Protein AF-A0A177AAZ5-F1 (afdb_monomer)

Sequence (224 aa):
MVATHTDPTILGRSLFELSMCYLHGFGVEADQEKMLESLREAASLKLPMAMGICHRIHQCYSRDLPQTLSHGHPMLEAEEQLISLPAEKYILARVRKHEASFQQSTLQMPFDLYLDDVLIAKDLSFVQIDELQTIIKRGDINISSWVGRVSSLDSTQFGSLLHLAARLGSLPIVELLVNAGADVNLHCEGCGTPVTAACRGANSDKVRFLLALTMRGGNYLHTH

Nearest PDB structures (foldseek):
  5kng-assembly4_D  TM=4.670E-01  e=5.210E-03  synthetic construct
  7zyu-assembly1_B  TM=4.614E-01  e=6.407E-03  synthetic construct
  6fp8-assembly1_B  TM=4.422E-01  e=1.021E-02  synthetic construct
  6fp9-assembly2_A  TM=4.335E-01  e=1.132E-02  synthetic construct
  5fin-assembly1_A  TM=4.830E-01  e=2.000E-02  synthetic construct

Mean predicted aligned error: 15.08 Å

Structure (mmCIF, N/CA/C/O backbone):
data_AF-A0A177AAZ5-F1
#
_entry.id   AF-A0A177AAZ5-F1
#
loop_
_atom_site.group_PDB
_atom_site.id
_atom_site.type_symbol
_atom_site.label_atom_id
_atom_site.label_alt_id
_atom_site.label_comp_id
_atom_site.label_asym_id
_atom_site.label_entity_id
_atom_site.label_seq_id
_atom_site.pdbx_PDB_ins_code
_atom_site.Cartn_x
_atom_site.Cartn_y
_atom_site.Cartn_z
_atom_site.occupancy
_atom_site.B_iso_or_equiv
_atom_site.auth_seq_id
_atom_site.auth_comp_id
_atom_site.auth_asym_id
_atom_site.auth_atom_id
_atom_site.pdbx_PDB_model_num
ATOM 1 N N . MET A 1 1 ? 13.637 16.675 36.118 1.00 33.78 1 MET A N 1
ATOM 2 C CA . MET A 1 1 ? 12.620 15.810 35.486 1.00 33.78 1 MET A CA 1
ATOM 3 C C . MET A 1 1 ? 12.909 15.801 33.997 1.00 33.78 1 MET A C 1
ATOM 5 O O . MET A 1 1 ? 12.758 16.834 33.362 1.00 33.78 1 MET A O 1
ATOM 9 N N . VAL A 1 2 ? 13.465 14.705 33.481 1.00 34.09 2 VAL A N 1
ATOM 10 C CA . VAL A 1 2 ? 13.792 14.569 32.055 1.00 34.09 2 VAL A CA 1
ATOM 11 C C . VAL A 1 2 ? 12.479 14.294 31.330 1.00 34.09 2 VAL A C 1
ATOM 13 O O . VAL A 1 2 ? 11.900 13.228 31.510 1.00 34.09 2 VAL A O 1
ATOM 16 N N . ALA A 1 3 ? 11.973 15.273 30.582 1.00 36.59 3 ALA A N 1
ATOM 17 C CA . ALA A 1 3 ? 10.852 15.059 29.679 1.00 36.59 3 ALA A CA 1
ATOM 18 C C . ALA A 1 3 ? 11.331 14.123 28.564 1.00 36.59 3 ALA A C 1
ATOM 20 O O . ALA A 1 3 ? 12.083 14.524 27.676 1.00 36.59 3 ALA A O 1
ATOM 21 N N . THR A 1 4 ? 10.962 12.849 28.649 1.00 44.91 4 THR A N 1
ATOM 22 C CA . THR A 1 4 ? 11.140 11.904 27.553 1.00 44.91 4 THR A CA 1
ATOM 23 C C . THR A 1 4 ? 10.189 12.331 26.441 1.00 44.91 4 THR A C 1
ATOM 25 O O . THR A 1 4 ? 8.992 12.062 26.505 1.00 44.91 4 THR A O 1
ATOM 28 N N . HIS A 1 5 ? 10.700 13.054 25.443 1.00 49.09 5 HIS A N 1
ATOM 29 C CA . HIS A 1 5 ? 9.995 13.269 24.182 1.00 49.09 5 HIS A CA 1
ATOM 30 C C . HIS A 1 5 ? 9.921 11.928 23.447 1.00 49.09 5 HIS A C 1
ATOM 32 O O . HIS A 1 5 ? 10.757 11.612 22.605 1.00 49.09 5 HIS A O 1
ATOM 38 N N . THR A 1 6 ? 8.962 11.095 23.834 1.00 59.75 6 THR A N 1
ATOM 39 C CA . THR A 1 6 ? 8.658 9.845 23.145 1.00 59.75 6 THR A CA 1
ATOM 40 C C . THR A 1 6 ? 8.118 10.194 21.762 1.00 59.75 6 THR A C 1
ATOM 42 O O . THR A 1 6 ? 7.173 10.976 21.655 1.00 59.75 6 THR A O 1
ATOM 45 N N . ASP A 1 7 ? 8.727 9.649 20.707 1.00 76.56 7 ASP A N 1
ATOM 46 C CA . ASP A 1 7 ? 8.257 9.823 19.329 1.00 76.56 7 ASP A CA 1
ATOM 47 C C . ASP A 1 7 ? 6.760 9.448 19.248 1.00 76.56 7 ASP A C 1
ATOM 49 O O . ASP A 1 7 ? 6.404 8.324 19.630 1.00 76.56 7 ASP A O 1
ATOM 53 N N . PRO A 1 8 ? 5.878 10.349 18.765 1.00 68.94 8 PRO A N 1
ATOM 54 C CA . PRO A 1 8 ? 4.441 10.098 18.633 1.00 68.94 8 PRO A CA 1
ATOM 55 C C . PRO A 1 8 ? 4.112 8.798 17.891 1.00 68.94 8 PRO A C 1
ATOM 57 O O . PRO A 1 8 ? 3.123 8.137 18.199 1.00 68.94 8 PRO A O 1
ATOM 60 N N . THR A 1 9 ? 4.968 8.394 16.952 1.00 67.19 9 THR A N 1
ATOM 61 C CA . THR A 1 9 ? 4.832 7.157 16.177 1.00 67.19 9 THR A CA 1
ATOM 62 C C . THR A 1 9 ? 5.069 5.922 17.043 1.00 67.19 9 THR A C 1
ATOM 64 O O . THR A 1 9 ? 4.324 4.943 16.962 1.00 67.19 9 THR A O 1
ATOM 67 N N . ILE A 1 10 ? 6.100 5.966 17.893 1.00 74.06 10 ILE A N 1
ATOM 68 C CA . ILE A 1 10 ? 6.453 4.881 18.818 1.00 74.06 10 ILE A CA 1
ATOM 69 C C . ILE A 1 10 ? 5.382 4.775 19.903 1.00 74.06 10 ILE A C 1
ATOM 71 O O . ILE A 1 10 ? 4.917 3.674 20.207 1.00 74.06 10 ILE A O 1
ATOM 75 N N . LEU A 1 11 ? 4.940 5.915 20.438 1.00 75.50 11 LEU A N 1
ATOM 76 C CA . LEU A 1 11 ? 3.872 5.974 21.431 1.00 75.50 11 LEU A CA 1
ATOM 77 C C . LEU A 1 11 ? 2.556 5.424 20.864 1.00 75.50 11 LEU A C 1
ATOM 79 O O . LEU A 1 11 ? 1.935 4.574 21.495 1.00 75.50 11 LEU A O 1
ATOM 83 N N . GLY A 1 12 ? 2.185 5.817 19.641 1.00 71.44 12 GLY A N 1
ATOM 84 C CA . GLY A 1 12 ? 0.995 5.307 18.960 1.00 71.44 12 GLY A CA 1
ATOM 85 C C . GLY A 1 12 ? 1.022 3.789 18.791 1.00 71.44 12 GLY A C 1
ATOM 86 O O . GLY A 1 12 ? 0.050 3.119 19.137 1.00 71.44 12 GLY A O 1
ATOM 87 N N . ARG A 1 13 ? 2.148 3.222 18.332 1.00 74.81 13 ARG A N 1
ATOM 88 C CA . ARG A 1 13 ? 2.326 1.760 18.239 1.00 74.81 13 ARG A CA 1
ATOM 89 C C . ARG A 1 13 ? 2.222 1.085 19.610 1.00 74.81 13 ARG A C 1
ATOM 91 O O . ARG A 1 13 ? 1.535 0.082 19.736 1.00 74.81 13 ARG A O 1
ATOM 98 N N . SER A 1 14 ? 2.838 1.661 20.640 1.00 77.25 14 SER A N 1
ATOM 99 C CA . SER A 1 14 ? 2.835 1.104 22.002 1.00 77.25 14 SER A CA 1
ATOM 100 C C . SER A 1 14 ? 1.428 1.064 22.604 1.00 77.25 14 SER A C 1
ATOM 102 O O . SER A 1 14 ? 1.030 0.062 23.190 1.00 77.25 14 SER A O 1
ATOM 104 N N . LEU A 1 15 ? 0.649 2.130 22.410 1.00 79.75 15 LEU A N 1
ATOM 105 C CA . LEU A 1 15 ? -0.748 2.213 22.843 1.00 79.75 15 LEU A CA 1
ATOM 106 C C . LEU A 1 15 ? -1.649 1.236 22.079 1.00 79.75 15 LEU A C 1
ATOM 108 O O . LEU A 1 15 ? -2.559 0.644 22.659 1.00 79.75 15 LEU A O 1
ATOM 112 N N . PHE A 1 16 ? -1.375 1.017 20.792 1.00 80.69 16 PHE A N 1
ATOM 113 C CA . PHE A 1 16 ? -2.065 -0.004 20.013 1.00 80.69 16 PHE A CA 1
ATOM 114 C C . PHE A 1 16 ? -1.787 -1.412 20.548 1.00 80.69 16 PHE A C 1
ATOM 116 O O . PHE A 1 16 ? -2.732 -2.162 20.787 1.00 80.69 16 PHE A O 1
ATOM 123 N N . GLU A 1 17 ? -0.528 -1.762 20.805 1.00 76.50 17 GLU A N 1
ATOM 124 C CA . GLU A 1 17 ? -0.181 -3.064 21.390 1.00 76.50 17 GLU A CA 1
ATOM 125 C C . GLU A 1 17 ? -0.800 -3.236 22.784 1.00 76.50 17 GLU A C 1
ATOM 127 O O . GLU A 1 17 ? -1.390 -4.273 23.083 1.00 76.50 17 GLU A O 1
ATOM 132 N N . LEU A 1 18 ? -0.782 -2.184 23.611 1.00 79.12 18 LEU A N 1
ATOM 133 C CA . LEU A 1 18 ? -1.452 -2.183 24.913 1.00 79.12 18 LEU A CA 1
ATOM 134 C C . LEU A 1 18 ? -2.962 -2.435 24.782 1.00 79.12 18 LEU A C 1
ATOM 136 O O . LEU A 1 18 ? -3.535 -3.184 25.575 1.00 79.12 18 LEU A O 1
ATOM 140 N N . SER A 1 19 ? -3.606 -1.872 23.755 1.00 83.81 19 SER A N 1
ATOM 141 C CA . SER A 1 19 ? -5.017 -2.152 23.475 1.00 83.81 19 SER A CA 1
ATOM 142 C C . SER A 1 19 ? -5.257 -3.634 23.155 1.00 83.81 19 SER A C 1
ATOM 144 O O . SER A 1 19 ? -6.236 -4.209 23.627 1.00 83.81 19 SER A O 1
ATOM 146 N N . MET A 1 20 ? -4.342 -4.294 22.435 1.00 77.94 20 MET A N 1
ATOM 147 C CA . MET A 1 20 ? -4.435 -5.732 22.153 1.00 77.94 20 MET A CA 1
ATOM 148 C C . MET A 1 20 ? -4.202 -6.575 23.415 1.00 77.94 20 MET A C 1
ATOM 150 O O . MET A 1 20 ? -4.878 -7.587 23.608 1.00 77.94 20 MET A O 1
ATOM 154 N N . CYS A 1 21 ? -3.321 -6.134 24.320 1.00 69.38 21 CYS A N 1
ATOM 155 C CA . CYS A 1 21 ? -3.135 -6.775 25.623 1.00 69.38 21 CYS A CA 1
ATOM 156 C C . CYS A 1 21 ? -4.413 -6.733 26.466 1.00 69.38 21 CYS A C 1
ATOM 158 O O . CYS A 1 21 ? -4.813 -7.767 26.996 1.00 69.38 21 CYS A O 1
ATOM 160 N N . TYR A 1 22 ? -5.096 -5.586 26.537 1.00 79.94 22 TYR A N 1
ATOM 161 C CA . TYR A 1 22 ? -6.387 -5.477 27.226 1.00 79.94 22 TYR A CA 1
ATOM 162 C C . TYR A 1 22 ? -7.515 -6.239 26.520 1.00 79.94 22 TYR A C 1
ATOM 164 O O . TYR A 1 22 ? -8.428 -6.721 27.187 1.00 79.94 22 TYR A O 1
ATOM 172 N N . LEU A 1 23 ? -7.460 -6.390 25.193 1.00 75.50 23 LEU A N 1
ATOM 173 C CA . LEU A 1 23 ? -8.428 -7.195 24.443 1.00 75.50 23 LEU A CA 1
ATOM 174 C C . LEU A 1 23 ? -8.327 -8.688 24.792 1.00 75.50 23 LEU A C 1
ATOM 176 O O . LEU A 1 23 ? -9.349 -9.358 24.932 1.00 75.50 23 LEU A O 1
ATOM 180 N N . HIS A 1 24 ? -7.103 -9.209 24.902 1.00 67.88 24 HIS A N 1
ATOM 181 C CA . HIS A 1 24 ? -6.839 -10.643 25.054 1.00 67.88 24 HIS A CA 1
ATOM 182 C C . HIS A 1 24 ? -6.469 -11.080 26.476 1.00 67.88 24 HIS A C 1
ATOM 184 O O . HIS A 1 24 ? -6.413 -12.278 26.747 1.00 67.88 24 HIS A O 1
ATOM 190 N N . GLY A 1 25 ? -6.225 -10.135 27.384 1.00 70.75 25 GLY A N 1
ATOM 191 C CA . GLY A 1 25 ? -5.758 -10.416 28.740 1.00 70.75 25 GLY A CA 1
ATOM 192 C C . GLY A 1 25 ? -4.289 -10.855 28.801 1.00 70.75 25 GLY A C 1
ATOM 193 O O . GLY A 1 25 ? -3.919 -11.714 29.601 1.00 70.75 25 GLY A O 1
ATOM 194 N N . PHE A 1 26 ? -3.435 -10.326 27.921 1.00 71.00 26 PHE A N 1
ATOM 195 C CA . PHE A 1 26 ? -2.009 -10.669 27.907 1.00 71.00 26 PHE A CA 1
ATOM 196 C C . PHE A 1 26 ? -1.234 -9.799 28.895 1.00 71.00 26 PHE A C 1
ATOM 198 O O . PHE A 1 26 ? -1.030 -8.610 28.666 1.00 71.00 26 PHE A O 1
ATOM 205 N N . GLY A 1 27 ? -0.806 -10.390 30.013 1.00 63.25 27 GLY A N 1
ATOM 206 C CA . GLY A 1 27 ? -0.049 -9.690 31.061 1.00 63.25 27 GLY A CA 1
ATOM 207 C C . GLY A 1 27 ? -0.861 -8.676 31.882 1.00 63.25 27 GLY A C 1
ATOM 208 O O . GLY A 1 27 ? -0.348 -8.146 32.864 1.00 63.25 27 GLY A O 1
ATOM 209 N N . VAL A 1 28 ? -2.121 -8.441 31.514 1.00 74.50 28 VAL A N 1
ATOM 210 C CA . VAL A 1 28 ? -3.126 -7.630 32.214 1.00 74.50 28 VAL A CA 1
ATOM 211 C C . VAL A 1 28 ? -4.454 -8.384 32.205 1.00 74.50 28 VAL A C 1
ATOM 213 O O . VAL A 1 28 ? -4.657 -9.252 31.360 1.00 74.50 28 VAL A O 1
ATOM 216 N N . GLU A 1 29 ? -5.372 -8.070 33.118 1.00 74.06 29 GLU A N 1
ATOM 217 C CA . GLU A 1 29 ? -6.742 -8.581 33.005 1.00 74.06 29 GLU A CA 1
ATOM 218 C C . GLU A 1 29 ? -7.416 -8.016 31.749 1.00 74.06 29 GLU A C 1
ATOM 220 O O . GLU A 1 29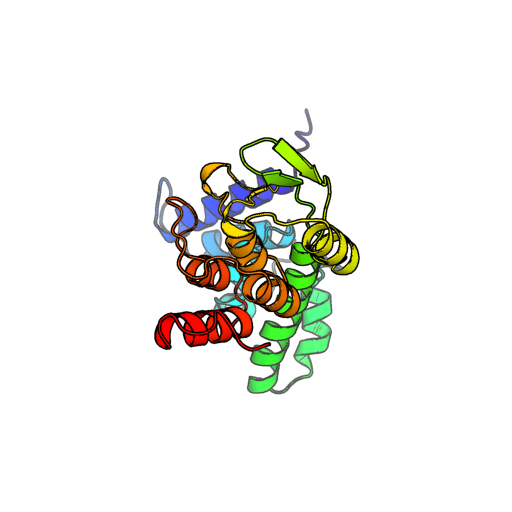 ? -7.201 -6.856 31.383 1.00 74.06 29 GLU A O 1
ATOM 225 N N . ALA A 1 30 ? -8.218 -8.847 31.078 1.00 78.62 30 ALA A N 1
ATOM 226 C CA . ALA A 1 30 ? -8.973 -8.408 29.915 1.00 78.62 30 ALA A CA 1
ATOM 227 C C . ALA A 1 30 ? -9.970 -7.313 30.328 1.00 78.62 30 ALA A C 1
ATOM 229 O O . ALA A 1 30 ? -10.808 -7.525 31.205 1.00 78.62 30 ALA A O 1
ATOM 230 N N . ASP A 1 31 ? -9.876 -6.148 29.691 1.00 82.38 31 ASP A N 1
ATOM 231 C CA . ASP A 1 31 ? -10.624 -4.948 30.062 1.00 82.38 31 ASP A CA 1
ATOM 232 C C . ASP A 1 31 ? -11.031 -4.183 28.799 1.00 82.38 31 ASP A C 1
ATOM 234 O O . ASP A 1 31 ? -10.222 -3.549 28.116 1.00 82.38 31 ASP A O 1
ATOM 238 N N . GLN A 1 32 ? -12.321 -4.252 28.474 1.00 77.88 32 GLN A N 1
ATOM 239 C CA . GLN A 1 32 ? -12.856 -3.635 27.267 1.00 77.88 32 GLN A CA 1
ATOM 240 C C . GLN A 1 32 ? -12.749 -2.104 27.299 1.00 77.88 32 GLN A C 1
ATOM 242 O O . GLN A 1 32 ? -12.611 -1.486 26.247 1.00 77.88 32 GLN A O 1
ATOM 247 N N . GLU A 1 33 ? -12.813 -1.469 28.467 1.00 80.56 33 GLU A N 1
ATOM 248 C CA . GLU A 1 33 ? -12.790 -0.010 28.573 1.00 80.56 33 GLU A CA 1
ATOM 249 C C . GLU A 1 33 ? -11.379 0.536 28.355 1.00 80.56 33 GLU A C 1
ATOM 251 O O . GLU A 1 33 ? -11.180 1.399 27.495 1.00 80.56 33 GLU A O 1
ATOM 256 N N . LYS A 1 34 ? -10.384 -0.054 29.025 1.00 79.69 34 LYS A N 1
ATOM 257 C CA . LYS A 1 34 ? -8.971 0.318 28.847 1.00 79.69 34 LYS A CA 1
ATOM 258 C C . LYS A 1 34 ? -8.438 -0.017 27.457 1.00 79.69 34 LYS A C 1
ATOM 260 O O . LYS A 1 34 ? -7.603 0.716 26.921 1.00 79.69 34 LYS A O 1
ATOM 265 N N . MET A 1 35 ? -8.947 -1.090 26.846 1.00 85.69 35 MET A N 1
ATOM 266 C CA . MET A 1 35 ? -8.690 -1.396 25.439 1.00 85.69 35 MET A 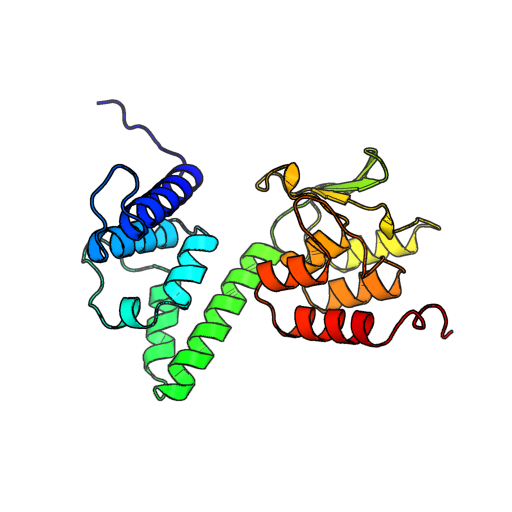CA 1
ATOM 267 C C . MET A 1 35 ? -9.144 -0.244 24.539 1.00 85.69 35 MET A C 1
ATOM 269 O O . MET A 1 35 ? -8.356 0.256 23.736 1.00 85.69 35 MET A O 1
ATOM 273 N N . LEU A 1 36 ? -10.389 0.217 24.702 1.00 79.31 36 LEU A N 1
ATOM 274 C CA . LEU A 1 36 ? -10.953 1.292 23.884 1.00 79.31 36 LEU A CA 1
ATOM 275 C C . LEU A 1 36 ? -10.259 2.637 24.103 1.00 79.31 36 LEU A C 1
ATOM 277 O O . LEU A 1 36 ? -10.084 3.389 23.145 1.00 79.31 36 LEU A O 1
ATOM 281 N N . GLU A 1 37 ? -9.868 2.947 25.335 1.00 81.38 37 GLU A N 1
ATOM 282 C CA . GLU A 1 37 ? -9.139 4.171 25.668 1.00 81.38 37 GLU A CA 1
ATOM 283 C C . GLU A 1 37 ? -7.760 4.198 24.998 1.00 81.38 37 GLU A C 1
ATOM 285 O O . GLU A 1 37 ? -7.470 5.115 24.227 1.00 81.38 37 GLU A O 1
ATOM 290 N N . SER A 1 38 ? -6.975 3.131 25.181 1.00 79.69 38 SER A N 1
ATOM 291 C CA . SER A 1 38 ? -5.638 2.993 24.585 1.00 79.69 38 SER A CA 1
ATOM 292 C C . SER A 1 38 ? -5.699 3.039 23.054 1.00 79.69 38 SER A C 1
ATOM 294 O O . SER A 1 38 ? -4.868 3.664 22.396 1.00 79.69 38 SER A O 1
ATOM 296 N N . LEU A 1 39 ? -6.729 2.421 22.464 1.00 81.06 39 LEU A N 1
ATOM 297 C CA . LEU A 1 39 ? -6.946 2.425 21.019 1.00 81.06 39 LEU A CA 1
ATOM 298 C C . LEU A 1 39 ? -7.318 3.820 20.484 1.00 81.06 39 LEU A C 1
ATOM 300 O O . LEU A 1 39 ? -6.846 4.218 19.417 1.00 81.06 39 LEU A O 1
ATOM 304 N N . ARG A 1 40 ? -8.142 4.586 21.210 1.00 77.19 40 ARG A N 1
ATOM 305 C CA . ARG A 1 40 ? -8.480 5.975 20.847 1.00 77.19 40 ARG A CA 1
ATOM 306 C C . ARG A 1 40 ? -7.268 6.892 20.947 1.00 77.19 40 ARG A C 1
ATOM 308 O O . ARG A 1 40 ? -7.088 7.740 20.079 1.00 77.19 40 ARG A O 1
ATOM 315 N N . GLU A 1 41 ? -6.434 6.709 21.963 1.00 77.50 41 GLU A N 1
ATOM 316 C CA . GLU A 1 41 ? -5.201 7.477 22.128 1.00 77.50 41 GLU A CA 1
ATOM 317 C C . GLU A 1 41 ? -4.181 7.143 21.027 1.00 77.50 41 GLU A C 1
ATOM 319 O O . GLU A 1 41 ? -3.616 8.034 20.399 1.00 77.50 41 GLU A O 1
ATOM 324 N N . ALA A 1 42 ? -4.031 5.867 20.666 1.00 75.25 42 ALA A N 1
ATOM 325 C CA . ALA A 1 42 ? -3.230 5.480 19.505 1.00 75.25 42 ALA A CA 1
ATOM 326 C C . ALA A 1 42 ? -3.751 6.113 18.198 1.00 75.25 42 ALA A C 1
ATOM 328 O O . ALA A 1 42 ? -2.970 6.539 17.343 1.00 75.25 42 ALA A O 1
ATOM 329 N N . ALA A 1 43 ? -5.076 6.198 18.036 1.00 72.25 43 ALA A N 1
ATOM 330 C CA . ALA A 1 43 ? -5.697 6.843 16.885 1.00 72.25 43 ALA A CA 1
ATOM 331 C C . ALA A 1 43 ? -5.481 8.369 16.874 1.00 72.25 43 ALA A C 1
ATOM 333 O O . ALA A 1 43 ? -5.244 8.927 15.801 1.00 72.25 43 ALA A O 1
ATOM 334 N N . SER A 1 44 ? -5.499 9.037 18.035 1.00 71.44 44 SER A N 1
ATOM 335 C CA . SER A 1 44 ? -5.241 10.484 18.141 1.00 71.44 44 SER A CA 1
ATOM 336 C C . SER A 1 44 ? -3.799 10.847 17.765 1.00 71.44 44 SER A C 1
ATOM 338 O O . SER A 1 44 ? -3.547 11.912 17.199 1.00 71.44 44 SER A O 1
ATOM 340 N N . LEU A 1 45 ? -2.870 9.906 17.952 1.00 72.69 45 LEU A N 1
ATOM 341 C CA . LEU A 1 45 ? -1.484 9.976 17.480 1.00 72.69 45 LEU A CA 1
ATOM 342 C C . LEU A 1 45 ? -1.321 9.633 15.988 1.00 72.69 45 LEU A C 1
ATOM 344 O O . LEU A 1 45 ? -0.204 9.450 15.508 1.00 72.69 45 LEU A O 1
ATOM 348 N N . LYS A 1 46 ? -2.426 9.578 15.233 1.00 68.75 46 LYS A N 1
ATOM 349 C CA . LYS A 1 46 ? -2.476 9.305 13.789 1.00 68.75 46 LYS A CA 1
ATOM 350 C C . LYS A 1 46 ? -1.965 7.917 13.397 1.00 68.75 46 LYS A C 1
ATOM 352 O O . LYS A 1 46 ? -1.522 7.739 12.264 1.00 68.75 46 LYS A O 1
ATOM 357 N N . LEU A 1 47 ? -2.037 6.919 14.286 1.00 68.94 47 LEU A N 1
ATOM 358 C CA . LEU A 1 47 ? -1.682 5.549 13.919 1.00 68.94 47 LEU A CA 1
ATOM 359 C C . LEU A 1 47 ? -2.763 4.940 12.997 1.00 68.94 47 LEU A C 1
ATOM 361 O O . LEU A 1 47 ? -3.888 4.704 13.451 1.00 68.94 47 LEU A O 1
ATOM 365 N N . PRO A 1 48 ? -2.425 4.567 11.745 1.00 64.62 48 PRO A N 1
ATOM 366 C CA . PRO A 1 48 ? -3.362 3.978 10.785 1.00 64.62 48 PRO A CA 1
ATOM 367 C C . PRO A 1 48 ? -4.206 2.813 11.300 1.00 64.62 48 PRO A C 1
ATOM 369 O O . PRO A 1 48 ? -5.416 2.752 11.081 1.00 64.62 48 PRO A O 1
ATOM 372 N N . MET A 1 49 ? -3.555 1.867 11.981 1.00 65.00 49 MET A N 1
ATOM 373 C CA . MET A 1 49 ? -4.194 0.631 12.428 1.00 65.00 49 MET A CA 1
ATOM 374 C C . MET A 1 49 ? -5.242 0.913 13.505 1.00 65.00 49 MET A C 1
ATOM 376 O O . MET A 1 49 ? -6.355 0.398 13.415 1.00 65.00 49 MET A O 1
ATOM 380 N N . ALA A 1 50 ? -4.924 1.784 14.466 1.00 73.75 50 ALA A N 1
ATOM 381 C CA . ALA A 1 50 ? -5.847 2.182 15.524 1.00 73.75 50 ALA A CA 1
ATOM 382 C C . ALA A 1 50 ? -7.068 2.918 14.963 1.00 73.75 50 ALA A C 1
ATOM 384 O O . ALA A 1 50 ? -8.204 2.571 15.286 1.00 73.75 50 ALA A O 1
ATOM 385 N N . MET A 1 51 ? -6.847 3.861 14.041 1.00 65.81 51 MET A N 1
ATOM 386 C CA . MET A 1 51 ? -7.928 4.569 13.348 1.00 65.81 51 MET A CA 1
ATOM 387 C C . MET A 1 51 ? -8.864 3.595 12.613 1.00 65.81 51 MET A C 1
ATOM 389 O O . MET A 1 51 ? -10.084 3.710 12.724 1.00 65.81 51 MET A O 1
ATOM 393 N N . GLY A 1 52 ? -8.310 2.592 11.920 1.00 64.19 52 GLY A N 1
ATOM 394 C CA . GLY A 1 52 ? -9.085 1.578 11.199 1.00 64.19 52 GLY A CA 1
ATOM 395 C C . GLY A 1 52 ? -9.858 0.598 12.095 1.00 64.19 52 GLY A C 1
ATOM 396 O O . GLY A 1 52 ? -10.906 0.089 11.691 1.00 64.19 52 GLY A O 1
ATOM 397 N N . ILE A 1 53 ? -9.379 0.305 13.308 1.00 67.81 53 ILE A N 1
ATOM 398 C CA . ILE A 1 53 ? -10.132 -0.510 14.277 1.00 67.81 53 ILE A CA 1
ATOM 399 C C . ILE A 1 53 ? -11.238 0.321 14.924 1.00 67.81 53 ILE A C 1
ATOM 401 O O . ILE A 1 53 ? -12.387 -0.117 14.894 1.00 67.81 53 ILE A O 1
ATOM 405 N N . CYS A 1 54 ? -10.929 1.527 15.416 1.00 67.62 54 CYS A N 1
ATOM 406 C CA . CYS A 1 54 ? -11.930 2.458 15.945 1.00 67.62 54 CYS A CA 1
ATOM 407 C C . CYS A 1 54 ? -13.083 2.638 14.954 1.00 67.62 54 CYS A C 1
ATOM 409 O O . CYS A 1 54 ? -14.243 2.552 15.338 1.00 67.62 54 CYS A O 1
ATOM 411 N N . HIS A 1 55 ? -12.761 2.758 13.663 1.00 59.88 55 HIS A N 1
ATOM 412 C CA . HIS A 1 55 ? -13.732 2.863 12.583 1.00 59.88 55 HIS A CA 1
ATOM 413 C C . HIS A 1 55 ? -14.747 1.702 12.520 1.00 59.88 55 HIS A C 1
ATOM 415 O O . HIS A 1 55 ? -15.929 1.926 12.259 1.00 59.88 55 HIS A O 1
ATOM 421 N N . ARG A 1 56 ? -14.298 0.463 12.756 1.00 58.38 56 ARG A N 1
ATOM 422 C CA . ARG A 1 56 ? -15.131 -0.749 12.658 1.00 58.38 56 ARG A CA 1
ATOM 423 C C . ARG A 1 56 ? -15.911 -1.043 13.934 1.00 58.38 56 ARG A C 1
ATOM 425 O O . ARG A 1 56 ? -16.963 -1.677 13.867 1.00 58.38 56 ARG A O 1
ATOM 432 N N . ILE A 1 57 ? -15.428 -0.583 15.085 1.00 62.44 57 ILE A N 1
ATOM 433 C CA . ILE A 1 57 ? -16.121 -0.783 16.355 1.00 62.44 57 ILE A CA 1
ATOM 434 C C . ILE A 1 57 ? -17.183 0.313 16.507 1.00 62.44 57 ILE A C 1
ATOM 436 O O . ILE A 1 57 ? -16.974 1.363 17.106 1.00 62.44 57 ILE A O 1
ATOM 440 N N . HIS A 1 58 ? -18.366 0.040 15.958 1.00 48.59 58 HIS A N 1
ATOM 441 C CA . HIS A 1 58 ? -19.536 0.922 15.997 1.00 48.59 58 HIS A CA 1
ATOM 442 C C . HIS A 1 58 ? -19.880 1.425 17.418 1.00 48.59 58 HIS A C 1
ATOM 444 O O . HIS A 1 58 ? -20.245 2.584 17.596 1.00 48.59 58 HIS A O 1
ATOM 450 N N . GLN A 1 59 ? -19.681 0.587 18.444 1.00 45.84 59 GLN A N 1
ATOM 451 C CA . GLN A 1 59 ? -19.933 0.924 19.853 1.00 45.84 59 GLN A CA 1
ATOM 452 C C . GLN A 1 59 ? -18.964 1.966 20.442 1.00 45.84 59 GLN A C 1
ATOM 454 O O . GLN A 1 59 ? -19.306 2.611 21.433 1.00 45.84 59 GLN A O 1
ATOM 459 N N . CYS A 1 60 ? -17.782 2.180 19.849 1.00 47.28 60 CYS A N 1
ATOM 460 C CA . CYS A 1 60 ? -16.822 3.181 20.329 1.00 47.28 60 CYS A CA 1
ATOM 461 C C . CYS A 1 60 ? -17.335 4.609 20.201 1.00 47.28 60 CYS A C 1
ATOM 463 O O . CYS A 1 60 ? -16.867 5.483 20.920 1.00 47.28 60 CYS A O 1
ATOM 465 N N . TYR A 1 61 ? -18.255 4.855 19.278 1.00 46.62 61 TYR A N 1
ATOM 466 C CA . TYR A 1 61 ? -18.727 6.198 18.958 1.00 46.62 61 TYR A CA 1
ATOM 467 C C . TYR A 1 61 ? -20.077 6.530 19.584 1.00 46.62 61 TYR A C 1
ATOM 469 O O . TYR A 1 61 ? -20.557 7.646 19.439 1.00 46.62 61 TYR A O 1
ATOM 477 N N . SER A 1 62 ? -20.686 5.569 20.279 1.00 48.81 62 SER A N 1
ATOM 478 C CA . SER A 1 62 ? -21.915 5.774 21.048 1.00 48.81 62 SER A CA 1
ATOM 479 C C . SER A 1 62 ? -21.648 6.282 22.470 1.00 48.81 62 SER A C 1
ATOM 481 O O . SER A 1 62 ? -22.599 6.506 23.210 1.00 48.81 62 SER A O 1
ATOM 483 N N . ARG A 1 63 ? -20.377 6.410 22.878 1.00 51.28 63 ARG A N 1
ATOM 484 C CA . ARG A 1 63 ? -19.972 6.929 24.192 1.00 51.28 63 ARG A CA 1
ATOM 485 C C . ARG A 1 63 ? -19.318 8.294 24.033 1.00 51.28 63 ARG A C 1
ATOM 487 O O . ARG A 1 63 ? -18.557 8.486 23.085 1.00 51.28 63 ARG A O 1
ATOM 494 N N . ASP A 1 64 ? -19.572 9.177 24.991 1.00 50.78 64 ASP A N 1
ATOM 495 C CA . ASP A 1 64 ? -18.975 10.509 25.035 1.00 50.78 64 ASP A CA 1
ATOM 496 C C . ASP A 1 64 ? -17.443 10.435 25.004 1.00 50.78 64 ASP A C 1
ATOM 498 O O . ASP A 1 64 ? -16.825 9.546 25.607 1.00 50.78 64 ASP A O 1
ATOM 502 N N . LEU A 1 65 ? -16.822 11.358 24.262 1.00 50.50 65 LEU A N 1
ATOM 503 C CA . LEU A 1 65 ? -15.369 11.462 24.226 1.00 50.50 65 LEU A CA 1
ATOM 504 C C . LEU A 1 65 ? -14.839 11.917 25.598 1.00 50.50 65 LEU A C 1
ATOM 506 O O . LEU A 1 65 ? -15.375 12.865 26.177 1.00 50.50 65 LEU A O 1
ATOM 510 N N . PRO A 1 66 ? -13.753 11.300 26.099 1.00 53.44 66 PRO A N 1
ATOM 511 C CA . PRO A 1 66 ? -13.007 11.823 27.235 1.00 53.44 66 PRO A CA 1
ATOM 512 C C . PRO A 1 66 ? -12.621 13.291 27.021 1.00 53.44 66 PRO A C 1
ATOM 514 O O . PRO A 1 66 ? -12.120 13.653 25.957 1.00 53.44 66 PRO A O 1
ATOM 517 N N . GLN A 1 67 ? -12.782 14.123 28.055 1.00 54.19 67 GLN A N 1
ATOM 518 C CA . GLN A 1 67 ? -12.447 15.559 28.019 1.00 54.19 67 GLN A CA 1
ATOM 519 C C . GLN A 1 67 ? -10.962 15.841 27.713 1.00 54.19 67 GLN A C 1
ATOM 521 O O . GLN A 1 67 ? -10.588 16.974 27.424 1.00 54.19 67 GLN A O 1
ATOM 526 N N . THR A 1 68 ? -10.111 14.816 27.778 1.00 52.03 68 THR A N 1
ATOM 527 C CA . THR A 1 68 ? -8.677 14.858 27.474 1.00 52.03 68 THR A CA 1
ATOM 528 C C . THR A 1 68 ? -8.361 14.854 25.973 1.00 52.03 68 THR A C 1
ATOM 530 O O . THR A 1 68 ? -7.254 15.231 25.592 1.00 52.03 68 THR A O 1
ATOM 533 N N . LEU A 1 69 ? -9.306 14.467 25.106 1.00 50.59 69 LEU A N 1
ATOM 534 C CA . LEU A 1 69 ? -9.152 14.506 23.646 1.00 50.59 69 LEU A CA 1
ATOM 535 C C . LEU A 1 69 ? -9.551 15.899 23.128 1.00 50.59 69 LEU A C 1
ATOM 537 O O . LEU A 1 69 ? -10.730 16.244 23.092 1.00 50.59 69 LEU A O 1
ATOM 541 N N . SER A 1 70 ? -8.564 16.729 22.770 1.00 44.97 70 SER A N 1
ATOM 542 C CA . SER A 1 70 ? -8.787 18.152 22.470 1.00 44.97 70 SER A CA 1
ATOM 543 C C . SER A 1 70 ? -9.515 18.417 21.145 1.00 44.97 70 SER A C 1
ATOM 545 O O . SER A 1 70 ? -9.413 17.666 20.172 1.00 44.97 70 SER A O 1
ATOM 547 N N . HIS A 1 71 ? -10.177 19.576 21.084 1.00 42.69 71 HIS A N 1
ATOM 548 C CA . HIS A 1 71 ? -10.685 20.183 19.853 1.00 42.69 71 HIS A CA 1
ATOM 549 C C . HIS A 1 71 ? -9.566 20.368 18.806 1.00 42.69 71 HIS A C 1
ATOM 551 O O . HIS A 1 71 ? -8.418 20.636 19.165 1.00 42.69 71 HIS A O 1
ATOM 557 N N . GLY A 1 72 ? -9.908 20.205 17.521 1.00 46.62 72 GLY A N 1
ATOM 558 C CA . GLY A 1 72 ? -8.967 20.225 16.385 1.00 46.62 72 GLY A CA 1
ATOM 559 C C . GLY A 1 72 ? -8.534 18.841 15.881 1.00 46.62 72 GLY A C 1
ATOM 560 O O . GLY A 1 72 ? -7.664 18.725 15.019 1.00 46.62 72 GLY A O 1
ATOM 561 N N . HIS A 1 73 ? -9.121 17.766 16.410 1.00 48.44 73 HIS A N 1
ATOM 562 C CA . HIS A 1 73 ? -8.900 16.422 15.892 1.00 48.44 73 HIS A CA 1
ATOM 563 C C . HIS A 1 73 ? -9.534 16.296 14.488 1.00 48.44 73 HIS A C 1
ATOM 565 O O . HIS A 1 73 ? -10.741 16.515 14.360 1.00 48.44 73 HIS A O 1
ATOM 571 N N . PRO A 1 74 ? -8.795 15.873 13.442 1.00 51.19 74 PRO A N 1
ATOM 572 C CA . PRO A 1 74 ? -9.332 15.755 12.081 1.00 51.19 74 PRO A CA 1
ATOM 573 C C . PRO A 1 74 ? -10.566 14.850 11.995 1.00 51.19 74 PRO A C 1
ATOM 575 O O . PRO A 1 74 ? -11.408 15.019 11.114 1.00 51.19 74 PRO A O 1
ATOM 578 N N . MET A 1 75 ? -10.698 13.887 12.922 1.00 49.91 75 MET A N 1
ATOM 579 C CA . MET A 1 75 ? -11.906 13.066 12.991 1.00 49.91 75 MET A CA 1
ATOM 580 C C . MET A 1 75 ? -13.085 13.766 13.668 1.00 49.91 75 MET A C 1
ATOM 582 O O . MET A 1 75 ? -14.206 13.490 13.270 1.00 49.91 75 MET A O 1
ATOM 586 N N . LEU A 1 76 ? -12.857 14.700 14.599 1.00 53.34 76 LEU A N 1
ATOM 587 C CA . LEU A 1 76 ? -13.926 15.512 15.198 1.00 53.34 76 LEU A CA 1
ATOM 588 C C . LEU A 1 76 ? -14.478 16.530 14.187 1.00 53.34 76 LEU A C 1
ATOM 590 O O . LEU A 1 76 ? -15.689 16.665 14.053 1.00 53.34 76 LEU A O 1
ATOM 594 N N . GLU A 1 77 ? -13.608 17.171 13.398 1.00 58.66 77 GLU A N 1
ATOM 595 C CA . GLU A 1 77 ? -14.026 18.055 12.292 1.00 58.66 77 GLU A CA 1
ATOM 596 C C . GLU A 1 77 ? -14.782 17.284 11.200 1.00 58.66 77 GLU A C 1
ATOM 598 O O . GLU A 1 77 ? -15.742 17.771 10.595 1.00 58.66 77 GLU A O 1
ATOM 603 N N . ALA A 1 78 ? -14.363 16.043 10.934 1.00 54.12 78 ALA A N 1
ATOM 604 C CA . ALA A 1 78 ? -15.105 15.167 10.046 1.00 54.12 78 ALA A CA 1
ATOM 605 C C . ALA A 1 78 ? -16.467 14.778 10.637 1.00 54.12 78 ALA A C 1
ATOM 607 O O . ALA A 1 78 ? -17.450 14.783 9.897 1.00 54.12 78 ALA A O 1
ATOM 608 N N . GLU A 1 79 ? -16.530 14.478 11.935 1.00 54.69 79 GLU A N 1
ATOM 609 C CA . GLU A 1 79 ? -17.740 14.088 12.662 1.00 54.69 79 GLU A CA 1
ATOM 610 C C . GLU A 1 79 ? -18.795 15.190 12.712 1.00 54.69 79 GLU A C 1
ATOM 612 O O . GLU A 1 79 ? -19.960 14.887 12.465 1.00 54.69 79 GLU A O 1
ATOM 617 N N . GLU A 1 80 ? -18.411 16.447 12.941 1.00 61.84 80 GLU A N 1
ATOM 618 C CA . GLU A 1 80 ? -19.343 17.583 12.984 1.00 61.84 80 GLU A CA 1
ATOM 619 C C . GLU A 1 80 ? -20.124 17.723 11.667 1.00 61.84 80 GLU A C 1
ATOM 621 O O . GLU A 1 80 ? -21.344 17.887 11.655 1.00 61.84 80 GLU A O 1
ATOM 626 N N . GLN A 1 81 ? -19.439 17.540 10.535 1.00 59.44 81 GLN A N 1
ATOM 627 C CA . GLN A 1 81 ? -20.071 17.557 9.213 1.00 59.44 81 GLN A CA 1
ATOM 628 C C . GLN A 1 81 ? -20.939 16.315 8.965 1.00 59.44 81 GLN A C 1
ATOM 630 O O . GLN A 1 81 ? -21.983 16.396 8.314 1.00 59.44 81 GLN A O 1
ATOM 635 N N . LEU A 1 82 ? -20.514 15.158 9.478 1.00 53.09 82 LEU A N 1
ATOM 636 C CA . LEU A 1 82 ? -21.197 13.887 9.266 1.00 53.09 82 LEU A CA 1
ATOM 637 C C . LEU A 1 82 ? -22.483 13.785 10.092 1.00 53.09 82 LEU A C 1
ATOM 639 O O . LEU A 1 82 ? -23.462 13.280 9.558 1.00 53.09 82 LEU A O 1
ATOM 643 N N . ILE A 1 83 ? -22.514 14.302 11.330 1.00 61.59 83 ILE A N 1
ATOM 644 C CA . ILE A 1 83 ? -23.649 14.245 12.283 1.00 61.59 83 ILE A CA 1
ATOM 645 C C . ILE A 1 83 ? -24.967 14.768 11.690 1.00 61.59 83 ILE A C 1
ATOM 647 O O . ILE A 1 83 ? -26.041 14.328 12.090 1.00 61.59 83 ILE A O 1
ATOM 651 N N . SER A 1 84 ? -24.898 15.655 10.696 1.00 64.31 84 SER A N 1
ATOM 652 C CA . SER A 1 84 ? -26.072 16.173 9.981 1.00 64.31 84 SER A CA 1
ATOM 653 C C . SER A 1 84 ? -26.788 15.141 9.087 1.00 64.31 84 SER A C 1
ATOM 655 O O . SER A 1 84 ? -27.886 15.406 8.592 1.00 64.31 84 SER A O 1
ATOM 657 N N . LEU A 1 85 ? -26.190 13.967 8.854 1.00 52.06 85 LEU A N 1
ATOM 658 C CA . LEU A 1 85 ? -26.719 12.941 7.958 1.00 52.06 85 LEU A CA 1
ATOM 659 C C . LEU A 1 85 ? -27.662 11.955 8.675 1.00 52.06 85 LEU A C 1
ATOM 661 O O . LEU A 1 85 ? -27.415 11.573 9.817 1.00 52.06 85 LEU A O 1
ATOM 665 N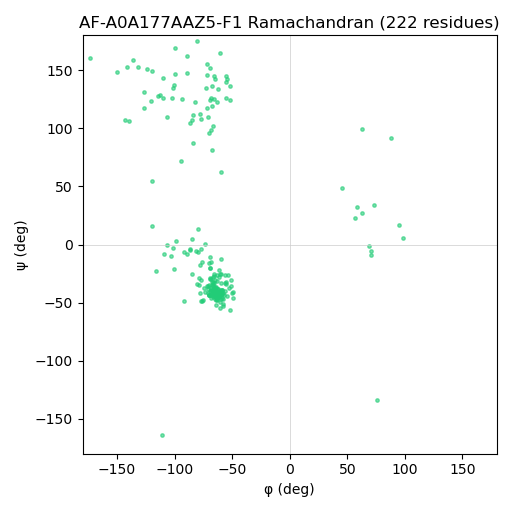 N . PRO A 1 86 ? -28.690 11.432 7.978 1.00 54.38 86 PRO A N 1
ATOM 666 C CA . PRO A 1 86 ? -29.487 10.303 8.465 1.00 54.38 86 PRO A CA 1
ATOM 667 C C . PRO A 1 86 ? -28.602 9.094 8.814 1.00 54.38 86 PRO A C 1
ATOM 669 O O . PRO A 1 86 ? -27.669 8.806 8.068 1.00 54.38 86 PRO A O 1
ATOM 672 N N . ALA A 1 87 ? -28.915 8.351 9.884 1.00 47.72 87 ALA A N 1
ATOM 673 C CA . ALA A 1 87 ? -28.049 7.321 10.487 1.00 47.72 87 ALA A CA 1
ATOM 674 C C . ALA A 1 87 ? -27.437 6.295 9.502 1.00 47.72 87 ALA A C 1
ATOM 676 O O . ALA A 1 87 ? -26.253 5.972 9.596 1.00 47.72 87 ALA A O 1
ATOM 677 N N . GLU A 1 88 ? -28.194 5.820 8.510 1.00 44.56 88 GLU A N 1
ATOM 678 C CA . GLU A 1 88 ? -27.677 4.892 7.488 1.00 44.56 88 GLU A CA 1
ATOM 679 C C . GLU A 1 88 ? -26.650 5.552 6.552 1.00 44.56 88 GLU A C 1
ATOM 681 O O . GLU A 1 88 ? -25.630 4.959 6.196 1.00 44.56 88 GLU A O 1
ATOM 686 N N . LYS A 1 89 ? -26.885 6.816 6.180 1.00 47.00 89 LYS A N 1
ATOM 687 C CA . LYS A 1 89 ? -25.960 7.610 5.359 1.00 47.00 89 LYS A CA 1
ATOM 688 C C . LYS A 1 89 ? -24.779 8.122 6.175 1.00 47.00 89 LYS A C 1
ATOM 690 O O . LYS A 1 89 ? -23.695 8.251 5.619 1.00 47.00 89 LYS A O 1
ATOM 695 N N . TYR A 1 90 ? -24.974 8.368 7.469 1.00 45.94 90 TYR A N 1
ATOM 696 C CA . TYR A 1 90 ? -23.943 8.767 8.421 1.00 45.94 90 TYR A CA 1
ATOM 697 C C . TYR A 1 90 ? -22.825 7.728 8.479 1.00 45.94 90 TYR A C 1
ATOM 699 O O . TYR A 1 90 ? -21.668 8.064 8.246 1.00 45.94 90 TYR A O 1
ATOM 707 N N . ILE A 1 91 ? -23.169 6.454 8.708 1.00 44.16 91 ILE A N 1
ATOM 708 C CA . ILE A 1 91 ? -22.183 5.370 8.804 1.00 44.16 91 ILE A CA 1
ATOM 709 C C . ILE A 1 91 ? -21.412 5.248 7.485 1.00 44.16 91 ILE A C 1
ATOM 711 O O . ILE A 1 91 ? -20.185 5.287 7.488 1.00 44.16 91 ILE A O 1
ATOM 715 N N . LEU A 1 92 ? -22.109 5.189 6.345 1.00 46.44 92 LEU A N 1
ATOM 716 C CA . LEU A 1 92 ? -21.468 5.035 5.036 1.00 46.44 92 LEU A CA 1
ATOM 717 C C . LEU A 1 92 ? -20.605 6.246 4.637 1.00 46.44 92 LEU A C 1
ATOM 719 O O . LEU A 1 92 ? -19.504 6.075 4.117 1.00 46.44 92 LEU A O 1
ATOM 723 N N . ALA A 1 93 ? -21.078 7.472 4.870 1.00 48.12 93 ALA A N 1
ATOM 724 C CA . ALA A 1 93 ? -20.322 8.687 4.569 1.00 48.12 93 ALA A CA 1
ATOM 725 C C . ALA A 1 93 ? -19.098 8.830 5.481 1.00 48.12 93 ALA A C 1
ATOM 727 O O . ALA A 1 93 ? -18.043 9.276 5.032 1.00 48.12 93 ALA A O 1
ATOM 728 N N . ARG A 1 94 ? -19.214 8.390 6.738 1.00 48.97 94 ARG A N 1
ATOM 729 C CA . ARG A 1 94 ? -18.118 8.354 7.704 1.00 48.97 94 ARG A CA 1
ATOM 730 C C . ARG A 1 94 ? -17.038 7.357 7.309 1.00 48.97 94 ARG A C 1
ATOM 732 O O . ARG A 1 94 ? -15.867 7.726 7.320 1.00 48.97 94 ARG A O 1
ATOM 739 N N . VAL A 1 95 ? -17.429 6.147 6.893 1.00 49.44 95 VAL A N 1
ATOM 740 C CA . VAL A 1 95 ? -16.523 5.156 6.280 1.00 49.44 95 VAL A CA 1
ATOM 741 C C . VAL A 1 95 ? -15.763 5.798 5.128 1.00 49.44 95 VAL A C 1
ATOM 743 O O . VAL A 1 95 ? -14.542 5.878 5.175 1.00 49.44 95 VAL A O 1
ATOM 746 N N . ARG A 1 96 ? -16.480 6.363 4.153 1.00 54.12 96 ARG A N 1
ATOM 747 C CA . ARG A 1 96 ? -15.876 6.918 2.935 1.00 54.12 96 ARG A CA 1
ATOM 748 C C . ARG A 1 96 ? -14.968 8.119 3.185 1.00 54.12 96 ARG A C 1
ATOM 750 O O . ARG A 1 96 ? -13.927 8.227 2.551 1.00 54.12 96 ARG A O 1
ATOM 757 N N . LYS A 1 97 ? -15.340 9.034 4.085 1.00 55.75 97 LYS A N 1
ATOM 758 C CA . LYS A 1 97 ? -14.544 10.240 4.362 1.00 55.75 97 LYS A CA 1
ATOM 759 C C . LYS A 1 97 ? -13.242 9.900 5.085 1.00 55.75 97 LYS A C 1
ATOM 761 O O . LYS A 1 97 ? -12.191 10.410 4.710 1.00 55.75 97 LYS A O 1
ATOM 766 N N . HIS A 1 98 ? -13.290 9.013 6.078 1.00 51.34 98 HIS A N 1
ATOM 767 C CA . HIS A 1 98 ? -12.077 8.558 6.758 1.00 51.34 98 HIS A CA 1
ATOM 768 C C . HIS A 1 98 ? -11.228 7.644 5.880 1.00 51.34 98 HIS A C 1
ATOM 770 O O . HIS A 1 98 ? -10.007 7.759 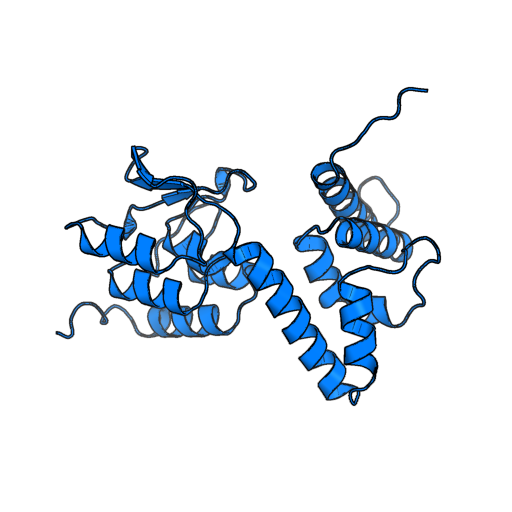5.916 1.00 51.34 98 HIS A O 1
ATOM 776 N N . GLU A 1 99 ? -11.850 6.806 5.048 1.00 54.34 99 GLU A N 1
ATOM 777 C CA . GLU A 1 99 ? -11.162 6.044 4.007 1.00 54.34 99 GLU A CA 1
ATOM 778 C C . GLU A 1 99 ? -10.439 6.986 3.034 1.00 54.34 99 GLU A C 1
ATOM 780 O O . GLU A 1 99 ? -9.273 6.757 2.743 1.00 54.34 99 GLU A O 1
ATOM 785 N N . ALA A 1 100 ? -11.059 8.096 2.620 1.00 56.78 100 ALA A N 1
ATOM 786 C CA . ALA A 1 100 ? -10.429 9.095 1.759 1.00 56.78 100 ALA A CA 1
ATOM 787 C C . ALA A 1 100 ? -9.248 9.813 2.437 1.00 56.78 100 ALA A C 1
ATOM 789 O O . ALA A 1 100 ? -8.192 9.954 1.825 1.00 56.78 100 ALA A O 1
ATOM 790 N N . SER A 1 101 ? -9.372 10.228 3.705 1.00 56.28 101 SER 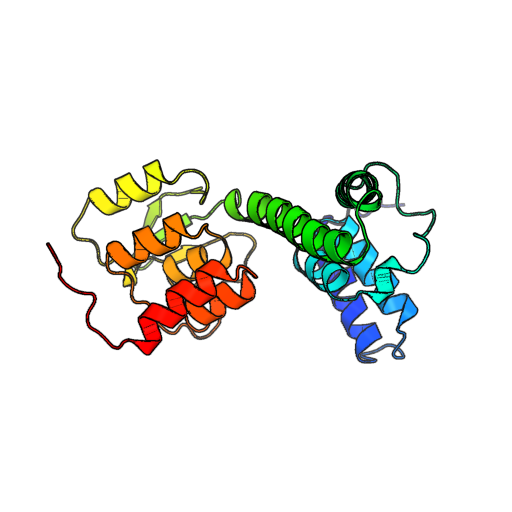A N 1
ATOM 791 C CA . SER A 1 101 ? -8.253 10.833 4.451 1.00 56.28 101 SER A CA 1
ATOM 792 C C . SER A 1 101 ? -7.110 9.840 4.688 1.00 56.28 101 SER A C 1
ATOM 794 O O . SER A 1 101 ? -5.937 10.194 4.571 1.00 56.28 101 SER A O 1
ATOM 796 N N . PHE A 1 102 ? -7.446 8.583 4.985 1.00 58.91 102 PHE A N 1
ATOM 797 C CA . PHE A 1 102 ? -6.479 7.500 5.131 1.00 58.91 102 PHE A CA 1
ATOM 798 C C . PHE A 1 102 ? -5.769 7.196 3.803 1.00 58.91 102 PHE A C 1
ATOM 800 O O . PHE A 1 102 ? -4.542 7.082 3.766 1.00 58.91 102 PHE A O 1
ATOM 807 N N . GLN A 1 103 ? -6.521 7.142 2.701 1.00 62.81 103 GLN A N 1
ATOM 808 C CA . GLN A 1 103 ? -5.992 6.994 1.346 1.00 62.81 103 GLN A CA 1
ATOM 809 C C . GLN A 1 103 ? -5.087 8.171 0.973 1.00 62.81 103 GLN A C 1
ATOM 811 O O . GLN A 1 103 ? -4.000 7.961 0.453 1.00 62.81 103 GLN A O 1
ATOM 816 N N . GLN A 1 104 ? -5.459 9.406 1.307 1.00 64.06 104 GLN A N 1
ATOM 817 C CA . GLN A 1 104 ? -4.630 10.576 1.022 1.00 64.06 104 GLN A CA 1
ATOM 818 C C . GLN A 1 104 ? -3.273 10.510 1.739 1.00 64.06 104 GLN A C 1
ATOM 820 O O . GLN A 1 104 ? -2.240 10.745 1.115 1.00 64.06 104 GLN A O 1
ATOM 825 N N . SER A 1 105 ? -3.259 10.130 3.022 1.00 67.38 105 SER A N 1
ATOM 826 C CA . SER A 1 105 ? -2.012 9.973 3.781 1.00 67.38 105 SER A CA 1
ATOM 827 C C . SER A 1 105 ? -1.153 8.804 3.289 1.00 67.38 105 SER A C 1
ATOM 829 O O . SER A 1 105 ? 0.069 8.877 3.381 1.00 67.38 105 SER A O 1
ATOM 831 N N . THR A 1 106 ? -1.761 7.723 2.794 1.00 71.38 106 THR A N 1
ATOM 832 C CA . THR A 1 106 ? -1.025 6.545 2.299 1.00 71.38 106 THR A CA 1
ATOM 833 C C . THR A 1 106 ? -0.499 6.731 0.879 1.00 71.38 106 THR A C 1
ATOM 835 O O . THR A 1 106 ? 0.605 6.277 0.593 1.00 71.38 106 THR A O 1
ATOM 838 N N . LEU A 1 107 ? -1.221 7.453 0.017 1.00 78.00 107 LEU A N 1
ATOM 839 C CA . LEU A 1 107 ? -0.780 7.786 -1.342 1.00 78.00 107 LEU A CA 1
ATOM 840 C C . LEU A 1 107 ? 0.441 8.713 -1.355 1.00 78.00 107 LEU A C 1
ATOM 842 O O . LEU A 1 107 ? 1.280 8.610 -2.249 1.00 78.00 107 LEU A O 1
ATOM 846 N N . GLN A 1 108 ? 0.538 9.610 -0.371 1.00 81.31 108 GLN A N 1
ATOM 847 C CA . GLN A 1 108 ? 1.661 10.541 -0.211 1.00 81.31 108 GLN A CA 1
ATOM 848 C C . GLN A 1 108 ? 2.897 9.906 0.434 1.00 81.31 108 GLN A C 1
ATOM 850 O O . GLN A 1 108 ? 3.933 10.559 0.532 1.00 81.31 108 GLN A O 1
ATOM 855 N N . MET A 1 109 ? 2.800 8.661 0.903 1.00 83.25 109 MET A N 1
ATOM 856 C CA . MET A 1 109 ? 3.910 8.013 1.585 1.00 83.25 109 MET A CA 1
ATOM 857 C C . MET A 1 109 ? 5.040 7.714 0.589 1.00 83.25 109 MET A C 1
ATOM 859 O O . MET A 1 109 ? 4.782 7.044 -0.417 1.00 83.25 109 MET A O 1
ATOM 863 N N . PRO A 1 110 ? 6.272 8.193 0.852 1.00 88.88 110 PRO A N 1
ATOM 864 C CA . PRO A 1 110 ? 7.383 7.992 -0.059 1.00 88.88 110 PRO A CA 1
ATOM 865 C C . PRO A 1 110 ? 7.846 6.535 -0.046 1.00 88.88 110 PRO A C 1
ATOM 867 O O . PRO A 1 110 ? 7.831 5.866 0.995 1.00 88.88 110 PRO A O 1
ATOM 870 N N . PHE A 1 111 ? 8.280 6.053 -1.203 1.00 90.81 111 PHE A N 1
ATOM 871 C CA . PHE A 1 111 ? 8.906 4.752 -1.359 1.00 90.81 111 PHE A CA 1
ATOM 872 C C . PHE A 1 111 ? 10.056 4.804 -2.362 1.00 90.81 111 PHE A C 1
ATOM 874 O O . PHE A 1 111 ? 10.057 5.588 -3.309 1.00 90.81 111 PHE A O 1
ATOM 881 N N . ASP A 1 112 ? 11.004 3.901 -2.170 1.00 91.69 112 ASP A N 1
ATOM 882 C CA . ASP A 1 112 ? 12.133 3.701 -3.064 1.00 91.69 112 ASP A CA 1
ATOM 883 C C . ASP A 1 112 ? 11.865 2.486 -3.955 1.00 91.69 112 ASP A C 1
ATOM 885 O O . ASP A 1 112 ? 11.359 1.455 -3.496 1.00 91.69 112 ASP A O 1
ATOM 889 N N . LEU A 1 113 ? 12.184 2.609 -5.241 1.00 90.75 113 LEU A N 1
ATOM 890 C CA . LEU A 1 113 ? 11.972 1.579 -6.250 1.00 90.75 113 LEU A CA 1
ATOM 891 C C . LEU A 1 113 ? 13.282 0.861 -6.560 1.00 90.75 113 LEU A C 1
ATOM 893 O O . LEU A 1 113 ? 14.264 1.495 -6.949 1.00 90.75 113 LEU A O 1
ATOM 897 N N . TYR A 1 114 ? 13.267 -0.464 -6.454 1.00 89.94 114 TYR A N 1
ATOM 898 C CA . TYR A 1 114 ? 14.419 -1.325 -6.696 1.00 89.94 114 TYR A CA 1
ATOM 899 C C . TYR A 1 114 ? 14.133 -2.384 -7.763 1.00 89.94 114 TYR A C 1
ATOM 901 O O . TYR A 1 114 ? 13.002 -2.855 -7.884 1.00 89.94 114 TYR A O 1
ATOM 909 N N . LEU A 1 115 ? 15.181 -2.805 -8.468 1.00 88.44 115 LEU A N 1
ATOM 910 C CA . LEU A 1 115 ? 15.234 -4.018 -9.289 1.00 88.44 115 LEU A CA 1
ATOM 911 C C . LEU A 1 115 ? 16.443 -4.833 -8.838 1.00 88.44 115 LEU A C 1
ATOM 913 O O . LEU A 1 115 ? 17.559 -4.332 -8.941 1.00 88.44 115 LEU A O 1
ATOM 917 N N . ASP A 1 116 ? 16.224 -6.046 -8.325 1.00 81.31 116 ASP A N 1
ATOM 918 C CA . ASP A 1 116 ? 17.295 -6.944 -7.860 1.00 81.31 116 ASP A CA 1
ATOM 919 C C . ASP A 1 116 ? 18.348 -6.213 -6.990 1.00 81.31 116 ASP A C 1
ATOM 921 O O . ASP A 1 116 ? 19.549 -6.276 -7.235 1.00 81.31 116 ASP A O 1
ATOM 925 N N . ASP A 1 117 ? 17.867 -5.438 -6.007 1.00 81.69 117 ASP A N 1
ATOM 926 C CA . ASP A 1 117 ? 18.639 -4.574 -5.090 1.00 81.69 117 ASP A CA 1
ATOM 927 C C . ASP A 1 117 ? 19.312 -3.323 -5.682 1.00 81.69 117 ASP A C 1
ATOM 929 O O . ASP A 1 117 ? 19.851 -2.500 -4.936 1.00 81.69 117 ASP A O 1
ATOM 933 N N . VAL A 1 118 ? 19.200 -3.086 -6.987 1.00 88.44 118 VAL A N 1
ATOM 934 C CA . VAL A 1 118 ? 19.635 -1.837 -7.622 1.00 88.44 118 VAL A CA 1
ATOM 935 C C . VAL A 1 118 ? 18.549 -0.774 -7.472 1.00 88.44 118 VAL A C 1
ATOM 937 O O . VAL A 1 118 ? 17.414 -0.970 -7.906 1.00 88.44 118 VAL A O 1
ATOM 940 N N . LEU A 1 119 ? 18.892 0.368 -6.868 1.00 90.12 119 LEU A N 1
ATOM 941 C CA . LEU A 1 119 ? 17.989 1.516 -6.748 1.00 90.12 119 LEU A CA 1
ATOM 942 C C . LEU A 1 119 ? 17.730 2.130 -8.133 1.00 90.12 119 LEU A C 1
ATOM 944 O O . LEU A 1 119 ? 18.659 2.609 -8.781 1.00 90.12 119 LEU A O 1
ATOM 948 N N . ILE A 1 120 ? 16.468 2.141 -8.561 1.00 89.00 120 ILE A N 1
ATOM 949 C CA . ILE A 1 120 ? 16.021 2.742 -9.826 1.00 89.00 120 ILE A CA 1
ATOM 950 C C . ILE A 1 120 ? 15.601 4.195 -9.609 1.00 89.00 120 ILE A C 1
ATOM 952 O O . ILE A 1 120 ? 15.982 5.081 -10.372 1.00 89.00 120 ILE A O 1
ATOM 956 N N . ALA A 1 121 ? 14.783 4.431 -8.586 1.00 89.38 121 ALA A N 1
ATOM 957 C CA . ALA A 1 121 ? 14.222 5.736 -8.273 1.00 89.38 121 ALA A CA 1
ATOM 958 C C . ALA A 1 121 ? 13.988 5.845 -6.769 1.00 89.38 121 ALA A C 1
ATOM 960 O O . ALA A 1 121 ? 13.705 4.847 -6.104 1.00 89.38 121 ALA A O 1
ATOM 961 N N . LYS A 1 122 ? 14.121 7.059 -6.246 1.00 91.19 122 LYS A N 1
ATOM 962 C CA . LYS A 1 122 ? 14.066 7.344 -4.816 1.00 91.19 122 LYS A CA 1
ATOM 963 C C . LYS A 1 122 ? 12.927 8.308 -4.517 1.00 91.19 122 LYS A C 1
ATOM 965 O O . LYS A 1 122 ? 12.647 9.170 -5.344 1.00 91.19 122 LYS A O 1
ATOM 970 N N . ASP A 1 123 ? 12.339 8.187 -3.331 1.00 89.19 123 ASP A N 1
ATOM 971 C CA . ASP A 1 123 ? 11.360 9.134 -2.794 1.00 89.19 123 ASP A CA 1
ATOM 972 C C . ASP A 1 123 ? 10.120 9.298 -3.709 1.00 89.19 123 ASP A C 1
ATOM 974 O O . ASP A 1 123 ? 9.501 10.362 -3.763 1.00 89.19 123 ASP A O 1
ATOM 978 N N . LEU A 1 124 ? 9.733 8.225 -4.416 1.00 89.69 124 LEU A N 1
ATOM 979 C CA . LEU A 1 124 ? 8.525 8.187 -5.243 1.00 89.69 124 LEU A CA 1
ATOM 980 C C . LEU A 1 124 ? 7.272 8.214 -4.370 1.00 89.69 124 LEU A C 1
ATOM 982 O O . LEU A 1 124 ? 7.256 7.685 -3.263 1.00 89.69 124 LEU A O 1
ATOM 986 N N . SER A 1 125 ? 6.173 8.744 -4.904 1.00 88.19 125 SER A N 1
ATOM 987 C CA . SER A 1 125 ? 4.857 8.661 -4.267 1.00 88.19 125 SER A CA 1
ATOM 988 C C . SER A 1 125 ? 3.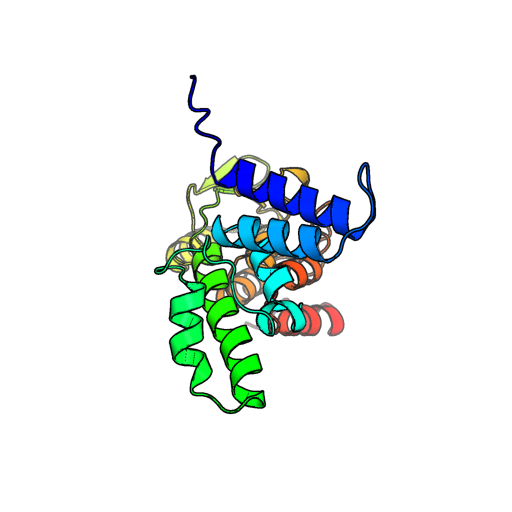793 8.207 -5.258 1.00 88.19 125 SER A C 1
ATOM 990 O O . SER A 1 125 ? 3.873 8.469 -6.458 1.00 88.19 125 SER A O 1
ATOM 992 N N . PHE A 1 126 ? 2.735 7.574 -4.755 1.00 84.69 126 PHE A N 1
ATOM 993 C CA . PHE A 1 126 ? 1.604 7.157 -5.585 1.00 84.69 126 PHE A CA 1
ATOM 994 C C . PHE A 1 126 ? 0.701 8.326 -6.020 1.00 84.69 126 PHE A C 1
ATOM 996 O O . PHE A 1 126 ? -0.275 8.122 -6.737 1.00 84.69 126 PHE A O 1
ATOM 1003 N N . VAL A 1 127 ? 1.014 9.563 -5.628 1.00 81.56 127 VAL A N 1
ATOM 1004 C CA . VAL A 1 127 ? 0.351 10.764 -6.160 1.00 81.56 127 VAL A CA 1
ATOM 1005 C C . VAL A 1 127 ? 0.911 11.139 -7.538 1.00 81.56 127 VAL A C 1
ATOM 1007 O O . VAL A 1 127 ? 0.167 11.599 -8.401 1.00 81.56 127 VAL A O 1
ATOM 1010 N N . GLN A 1 128 ? 2.206 10.920 -7.770 1.00 73.31 128 GLN A N 1
ATOM 1011 C CA . GLN A 1 128 ? 2.912 11.331 -8.988 1.00 73.31 128 GLN A CA 1
ATOM 1012 C C . GLN A 1 128 ? 2.956 10.190 -10.013 1.00 73.31 128 GLN A C 1
ATOM 1014 O O . GLN A 1 128 ? 3.993 9.582 -10.270 1.00 73.31 128 GLN A O 1
ATOM 1019 N N . ILE A 1 129 ? 1.802 9.897 -10.616 1.00 74.06 129 ILE A N 1
ATOM 1020 C CA . ILE A 1 129 ? 1.664 8.815 -11.607 1.00 74.06 129 ILE A CA 1
ATOM 1021 C C . ILE A 1 129 ? 2.588 9.025 -12.824 1.00 74.06 129 ILE A C 1
ATOM 1023 O O . ILE A 1 129 ? 3.100 8.048 -13.370 1.00 74.06 129 ILE A O 1
ATOM 1027 N N . ASP A 1 130 ? 2.841 10.272 -13.226 1.00 84.31 130 ASP A N 1
ATOM 1028 C CA . ASP A 1 130 ? 3.612 10.607 -14.435 1.00 84.31 130 ASP A CA 1
ATOM 1029 C C . ASP A 1 130 ? 5.078 10.151 -14.370 1.00 84.31 130 ASP A C 1
ATOM 1031 O O . ASP A 1 130 ? 5.641 9.689 -15.368 1.00 84.31 130 ASP A O 1
ATOM 1035 N N . GLU A 1 131 ? 5.703 10.240 -13.194 1.00 84.12 131 GLU A N 1
ATOM 1036 C CA . GLU A 1 131 ? 7.081 9.786 -12.998 1.00 84.12 131 GLU A CA 1
ATOM 1037 C C . GLU A 1 131 ? 7.161 8.261 -13.105 1.00 84.12 131 GLU A C 1
ATOM 1039 O O . GLU A 1 131 ? 7.971 7.734 -13.871 1.00 84.12 131 GLU A O 1
ATOM 1044 N N . LEU A 1 132 ? 6.238 7.549 -12.448 1.00 85.50 132 LEU A N 1
ATOM 1045 C CA . LEU A 1 132 ? 6.142 6.094 -12.546 1.00 85.50 132 LEU A CA 1
ATOM 1046 C C . LEU A 1 132 ? 5.862 5.637 -13.989 1.00 85.50 132 LEU A C 1
ATOM 1048 O O . LEU A 1 132 ? 6.504 4.707 -14.476 1.00 85.50 132 LEU A O 1
ATOM 1052 N N . GLN A 1 133 ? 4.963 6.318 -14.707 1.00 86.81 133 GLN A N 1
ATOM 1053 C CA . GLN A 1 133 ? 4.714 6.065 -16.131 1.00 86.81 133 GLN A CA 1
ATOM 1054 C C . GLN A 1 133 ? 5.966 6.263 -16.983 1.00 86.81 133 GLN A C 1
ATOM 1056 O O . GLN A 1 133 ? 6.212 5.494 -17.912 1.00 86.81 133 GLN A O 1
ATOM 1061 N N . THR A 1 134 ? 6.751 7.297 -16.687 1.00 87.25 134 THR A N 1
ATOM 1062 C CA . THR A 1 134 ? 7.987 7.587 -17.413 1.00 87.25 134 THR A CA 1
ATOM 1063 C C . THR A 1 134 ? 9.021 6.486 -17.191 1.00 87.25 134 THR A C 1
ATOM 1065 O O . THR A 1 134 ? 9.666 6.072 -18.151 1.00 87.25 134 THR A O 1
ATOM 1068 N N . ILE A 1 135 ? 9.148 5.970 -15.964 1.00 85.31 135 ILE A N 1
ATOM 1069 C CA . ILE A 1 135 ? 10.045 4.848 -15.643 1.00 85.31 135 ILE A CA 1
ATOM 1070 C C . ILE A 1 135 ? 9.601 3.577 -16.383 1.00 85.31 135 ILE A C 1
ATOM 1072 O O . ILE A 1 135 ? 10.427 2.925 -17.014 1.00 85.31 135 ILE A O 1
ATOM 1076 N N . ILE A 1 136 ? 8.300 3.268 -16.387 1.00 85.94 136 ILE A N 1
ATOM 1077 C CA . ILE A 1 136 ? 7.738 2.098 -17.088 1.00 85.94 136 ILE A CA 1
ATOM 1078 C C . ILE A 1 136 ? 7.955 2.178 -18.601 1.00 85.94 136 ILE A C 1
ATOM 1080 O O . ILE A 1 136 ? 8.329 1.193 -19.225 1.00 85.94 136 ILE A O 1
ATOM 1084 N N . LYS A 1 137 ? 7.770 3.358 -19.204 1.00 83.69 137 LYS A N 1
ATOM 1085 C CA . LYS A 1 137 ? 7.983 3.563 -20.646 1.00 83.69 137 LYS A CA 1
ATOM 1086 C C . LYS A 1 137 ? 9.453 3.491 -21.065 1.00 83.69 137 LYS A C 1
ATOM 1088 O O . LYS A 1 137 ? 9.728 3.349 -22.252 1.00 83.69 137 LYS A O 1
ATOM 1093 N N . ARG A 1 138 ? 10.395 3.662 -20.131 1.00 77.88 138 ARG A N 1
ATOM 1094 C CA . ARG A 1 138 ? 11.827 3.801 -20.431 1.00 77.88 138 ARG A CA 1
ATOM 1095 C C . ARG A 1 138 ? 12.566 2.484 -20.678 1.00 77.88 138 ARG A C 1
ATOM 1097 O O . ARG A 1 138 ? 13.722 2.570 -21.085 1.00 77.88 138 ARG A O 1
ATOM 1104 N N . GLY A 1 139 ? 11.971 1.300 -20.512 1.00 60.84 139 GLY A N 1
ATOM 1105 C CA . GLY A 1 139 ? 12.687 0.088 -20.919 1.00 60.84 139 GLY A CA 1
ATOM 1106 C C . GLY A 1 139 ? 11.933 -1.234 -20.861 1.00 60.84 139 GLY A C 1
ATOM 1107 O O . GLY A 1 139 ? 10.960 -1.381 -20.127 1.00 60.84 139 GLY A O 1
ATOM 1108 N N . ASP A 1 140 ? 12.490 -2.195 -21.607 1.00 59.25 140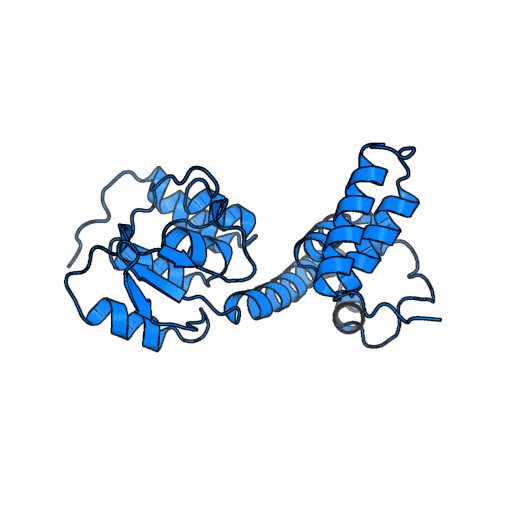 ASP A N 1
ATOM 1109 C CA . ASP A 1 140 ? 12.261 -3.649 -21.588 1.00 59.25 140 ASP A CA 1
ATOM 1110 C C . ASP A 1 140 ? 12.581 -4.252 -20.207 1.00 59.25 140 ASP A C 1
ATOM 1112 O O . ASP A 1 140 ? 13.531 -5.016 -20.029 1.00 59.25 140 ASP A O 1
ATOM 1116 N N . ILE A 1 141 ? 11.849 -3.835 -19.181 1.00 67.31 141 ILE A N 1
ATOM 1117 C CA . ILE A 1 141 ? 12.153 -4.161 -17.793 1.00 67.31 141 ILE A CA 1
ATOM 1118 C C . ILE A 1 141 ? 11.049 -5.064 -17.268 1.00 67.31 141 ILE A C 1
ATOM 1120 O O . ILE A 1 141 ? 9.864 -4.748 -17.365 1.00 67.31 141 ILE A O 1
ATOM 1124 N N . ASN A 1 142 ? 11.437 -6.197 -16.687 1.00 78.69 142 ASN A N 1
ATOM 1125 C CA . ASN A 1 142 ? 10.483 -7.099 -16.068 1.00 78.69 142 ASN A CA 1
ATOM 1126 C C . ASN A 1 142 ? 9.917 -6.478 -14.776 1.00 78.69 142 ASN A C 1
ATOM 1128 O O . ASN A 1 142 ? 10.514 -6.587 -13.704 1.00 78.69 142 ASN A O 1
ATOM 1132 N N . ILE A 1 143 ? 8.753 -5.830 -14.880 1.00 84.62 143 ILE A N 1
ATOM 1133 C CA . ILE A 1 143 ? 8.081 -5.144 -13.764 1.00 84.62 143 ILE A CA 1
ATOM 1134 C C . ILE A 1 143 ? 7.720 -6.108 -12.628 1.00 84.62 143 ILE A C 1
ATOM 1136 O O . ILE A 1 143 ? 7.598 -5.676 -11.480 1.00 84.62 143 ILE A O 1
ATOM 1140 N N . SER A 1 144 ? 7.606 -7.417 -12.888 1.00 84.31 144 SER A N 1
ATOM 1141 C CA . SER A 1 144 ? 7.361 -8.396 -11.823 1.00 84.31 144 SER A CA 1
ATOM 1142 C C . SER A 1 144 ? 8.485 -8.433 -10.781 1.00 84.31 144 SER A C 1
ATOM 1144 O O . SER A 1 144 ? 8.218 -8.752 -9.624 1.00 84.31 144 SER A O 1
ATOM 1146 N N . SER A 1 145 ? 9.717 -8.093 -11.175 1.00 85.25 145 SER A N 1
ATOM 1147 C CA . SER A 1 145 ? 10.898 -8.073 -10.301 1.00 85.25 145 SER A CA 1
ATOM 1148 C C . SER A 1 145 ? 11.076 -6.753 -9.543 1.00 85.25 145 SER A C 1
ATOM 1150 O O . SER A 1 145 ? 11.981 -6.633 -8.719 1.00 85.25 145 SER A O 1
ATOM 1152 N N . TRP A 1 146 ? 10.242 -5.742 -9.803 1.00 89.88 146 TRP A N 1
ATOM 1153 C CA . TRP A 1 146 ? 10.344 -4.464 -9.104 1.00 89.88 146 TRP A CA 1
ATOM 1154 C C . TRP A 1 146 ? 9.859 -4.579 -7.673 1.00 89.88 146 TRP A C 1
ATOM 1156 O O . TRP A 1 146 ? 8.775 -5.100 -7.429 1.00 89.88 146 TRP A O 1
ATOM 1166 N N . VAL A 1 147 ? 10.616 -4.015 -6.738 1.00 89.56 147 VAL A N 1
ATOM 1167 C CA . VAL A 1 147 ? 10.300 -3.998 -5.307 1.00 89.56 147 VAL A CA 1
ATOM 1168 C C . VAL A 1 147 ? 10.198 -2.552 -4.844 1.00 89.56 147 VAL A C 1
ATOM 1170 O O . VAL A 1 147 ? 11.138 -1.774 -4.994 1.00 89.56 147 VAL A O 1
ATOM 1173 N N . GLY A 1 148 ? 9.049 -2.193 -4.273 1.00 88.81 148 GLY A N 1
ATOM 1174 C CA . GLY A 1 148 ? 8.855 -0.901 -3.622 1.00 88.81 148 GLY A CA 1
ATOM 1175 C C . GLY A 1 148 ? 9.132 -1.014 -2.123 1.00 88.81 148 GLY A C 1
ATOM 1176 O O . GLY A 1 148 ? 8.523 -1.847 -1.447 1.00 88.81 148 GLY A O 1
ATOM 1177 N N . ARG A 1 149 ? 10.029 -0.179 -1.591 1.00 88.88 149 ARG A N 1
ATOM 1178 C CA . ARG A 1 149 ? 10.407 -0.169 -0.170 1.00 88.88 149 ARG A CA 1
ATOM 1179 C C . ARG A 1 149 ? 9.972 1.129 0.489 1.00 88.88 149 ARG A C 1
ATOM 1181 O O . ARG A 1 149 ? 10.311 2.210 0.026 1.00 88.88 149 ARG A O 1
ATOM 1188 N N . VAL A 1 150 ? 9.250 1.013 1.597 1.00 84.81 150 VAL A N 1
ATOM 1189 C CA . VAL A 1 150 ? 8.835 2.149 2.428 1.00 84.81 150 VAL A CA 1
ATOM 1190 C C . VAL A 1 150 ? 9.609 2.073 3.734 1.00 84.81 150 VAL A C 1
ATOM 1192 O O . VAL A 1 150 ? 9.549 1.052 4.415 1.00 84.81 150 VAL A O 1
ATOM 1195 N N . SER A 1 151 ? 10.297 3.150 4.108 1.00 81.88 151 SER A N 1
ATOM 1196 C CA . SER A 1 151 ? 11.158 3.203 5.301 1.00 81.88 151 SER A CA 1
ATOM 1197 C C . SER A 1 151 ? 10.432 2.917 6.623 1.00 81.88 151 SER A C 1
ATOM 1199 O O . SER A 1 151 ? 11.053 2.471 7.582 1.00 81.88 151 SER A O 1
ATOM 1201 N N . SER A 1 152 ? 9.120 3.158 6.682 1.00 73.12 152 SER A N 1
ATOM 1202 C CA . SER A 1 152 ? 8.286 2.952 7.873 1.00 73.12 152 SER A CA 1
ATOM 1203 C C . SER A 1 152 ? 7.680 1.546 8.002 1.00 73.12 152 SER A C 1
ATOM 1205 O O . SER A 1 152 ? 7.080 1.246 9.043 1.00 73.12 152 SER A O 1
ATOM 1207 N N . LEU A 1 153 ? 7.811 0.701 6.970 1.00 70.62 153 LEU A N 1
ATOM 1208 C CA . LEU A 1 153 ? 7.333 -0.685 6.944 1.00 70.62 153 LEU A CA 1
ATOM 1209 C C . LEU A 1 153 ? 8.482 -1.662 7.229 1.00 70.62 153 LEU A C 1
ATOM 1211 O O . LEU A 1 153 ? 9.616 -1.435 6.814 1.00 70.62 153 LEU A O 1
ATOM 1215 N N . ASP A 1 154 ? 8.172 -2.775 7.897 1.00 71.00 154 ASP A N 1
ATOM 1216 C CA . ASP A 1 154 ? 9.160 -3.829 8.146 1.00 71.00 154 ASP A CA 1
ATOM 1217 C C . ASP A 1 154 ? 9.609 -4.490 6.843 1.00 71.00 154 ASP A C 1
ATOM 1219 O O . ASP A 1 154 ? 8.805 -4.723 5.934 1.00 71.00 154 ASP A O 1
ATOM 1223 N N . SER A 1 155 ? 10.885 -4.873 6.786 1.00 67.00 155 SER A N 1
ATOM 1224 C CA . SER A 1 155 ? 11.492 -5.490 5.603 1.00 67.00 155 SER A CA 1
ATOM 1225 C C . SER A 1 155 ? 10.849 -6.810 5.188 1.00 67.00 155 SER A C 1
ATOM 1227 O O . SER A 1 155 ? 10.848 -7.156 4.009 1.00 67.00 155 SER A O 1
ATOM 1229 N N . THR A 1 156 ? 10.229 -7.512 6.134 1.00 64.31 156 THR A N 1
ATOM 1230 C CA . THR A 1 156 ? 9.462 -8.738 5.889 1.00 64.31 156 THR A CA 1
ATOM 1231 C C . THR A 1 156 ? 8.171 -8.485 5.106 1.00 64.31 156 THR A C 1
ATOM 1233 O O . THR A 1 156 ? 7.583 -9.422 4.583 1.00 64.31 156 THR A O 1
ATOM 1236 N N . GLN A 1 157 ? 7.718 -7.232 4.991 1.00 64.12 157 GLN A N 1
ATOM 1237 C CA . GLN A 1 157 ? 6.496 -6.852 4.275 1.00 64.12 157 GLN A CA 1
ATOM 1238 C C . GLN A 1 157 ? 6.763 -6.320 2.858 1.00 64.12 157 GLN A C 1
ATOM 1240 O O . GLN A 1 157 ? 5.812 -5.912 2.184 1.00 64.12 157 GLN A O 1
ATOM 1245 N N . PHE A 1 158 ? 8.019 -6.302 2.399 1.00 75.38 158 PHE A N 1
ATOM 1246 C CA . PHE A 1 158 ? 8.367 -5.865 1.049 1.00 75.38 158 PHE A CA 1
ATOM 1247 C C . PHE A 1 158 ? 8.062 -6.974 0.035 1.00 75.38 158 PHE A C 1
ATOM 1249 O O . PHE A 1 158 ? 8.696 -8.024 0.031 1.00 75.38 158 PHE A O 1
ATOM 1256 N N . GLY A 1 159 ? 7.070 -6.728 -0.819 1.00 83.69 159 GLY A N 1
ATOM 1257 C CA . GLY A 1 159 ? 6.769 -7.540 -1.997 1.00 83.69 159 GLY A CA 1
ATOM 1258 C C . GLY A 1 159 ? 7.073 -6.778 -3.281 1.00 83.69 159 GLY A C 1
ATOM 1259 O O . GLY A 1 159 ? 7.727 -5.734 -3.261 1.00 83.69 159 GLY A O 1
ATOM 1260 N N . SER A 1 160 ? 6.547 -7.264 -4.406 1.00 90.44 160 SER A N 1
ATOM 1261 C CA . SER A 1 160 ? 6.668 -6.525 -5.666 1.00 90.44 160 SER A CA 1
ATOM 1262 C C . SER A 1 160 ? 6.003 -5.145 -5.595 1.00 90.44 160 SER A C 1
ATOM 1264 O O . SER A 1 160 ? 5.161 -4.877 -4.732 1.00 90.44 160 SER A O 1
ATOM 1266 N N . LEU A 1 161 ? 6.314 -4.268 -6.548 1.00 91.50 161 LEU A N 1
ATOM 1267 C CA . LEU A 1 161 ? 5.683 -2.957 -6.650 1.00 91.50 161 LEU A CA 1
ATOM 1268 C C . LEU A 1 161 ? 4.152 -3.073 -6.734 1.00 91.50 161 LEU A C 1
ATOM 1270 O O . LEU A 1 161 ? 3.446 -2.241 -6.168 1.00 91.50 161 LEU A O 1
ATOM 1274 N N . LEU A 1 162 ? 3.633 -4.143 -7.348 1.00 92.56 162 LEU A N 1
ATOM 1275 C CA . LEU A 1 162 ? 2.198 -4.422 -7.370 1.00 92.56 162 LEU A CA 1
ATOM 1276 C C . LEU A 1 162 ? 1.632 -4.717 -5.972 1.00 92.56 162 LEU A C 1
ATOM 1278 O O . LEU A 1 162 ? 0.536 -4.254 -5.676 1.00 92.56 162 LEU A O 1
ATOM 1282 N N . HIS A 1 163 ? 2.357 -5.403 -5.081 1.00 90.81 163 HIS A N 1
ATOM 1283 C CA . HIS A 1 163 ? 1.930 -5.561 -3.681 1.00 90.81 163 HIS A CA 1
ATOM 1284 C C . HIS A 1 163 ? 1.844 -4.207 -2.977 1.00 90.81 163 HIS A C 1
ATOM 1286 O O . HIS A 1 163 ? 0.867 -3.921 -2.278 1.00 90.81 163 HIS A O 1
ATOM 1292 N N . LEU A 1 164 ? 2.855 -3.358 -3.181 1.00 89.50 164 LEU A N 1
ATOM 1293 C CA . LEU A 1 164 ? 2.895 -2.040 -2.563 1.00 89.50 164 LEU A CA 1
ATOM 1294 C C . LEU A 1 164 ? 1.760 -1.147 -3.082 1.00 89.50 164 LEU A C 1
ATOM 1296 O O . LEU A 1 164 ? 1.034 -0.562 -2.280 1.00 89.50 164 LEU A O 1
ATOM 1300 N N . ALA A 1 165 ? 1.541 -1.103 -4.397 1.00 90.94 165 ALA A N 1
ATOM 1301 C CA . ALA A 1 165 ? 0.444 -0.364 -5.018 1.00 90.94 165 ALA A CA 1
ATOM 1302 C C . ALA A 1 165 ? -0.931 -0.925 -4.623 1.00 90.94 165 ALA A C 1
ATOM 1304 O O . ALA A 1 165 ? -1.855 -0.170 -4.317 1.00 90.94 165 ALA A O 1
ATOM 1305 N N . ALA A 1 166 ? -1.070 -2.248 -4.538 1.00 88.94 166 ALA A N 1
ATOM 1306 C CA . ALA A 1 166 ? -2.291 -2.884 -4.063 1.00 88.94 166 ALA A CA 1
ATOM 1307 C C . ALA A 1 166 ? -2.614 -2.453 -2.627 1.00 88.94 166 ALA A C 1
ATOM 1309 O O . ALA A 1 166 ? -3.765 -2.131 -2.334 1.00 88.94 166 ALA A O 1
ATOM 1310 N N . ARG A 1 167 ? -1.613 -2.338 -1.748 1.00 84.69 167 ARG A N 1
ATOM 1311 C CA . ARG A 1 167 ? -1.809 -1.881 -0.366 1.00 84.69 167 ARG A CA 1
ATOM 1312 C C . ARG A 1 167 ? -2.018 -0.369 -0.250 1.00 84.69 167 ARG A C 1
ATOM 1314 O O . ARG A 1 167 ? -2.961 0.053 0.408 1.00 84.69 167 ARG A O 1
ATOM 1321 N N . LEU A 1 168 ? -1.169 0.438 -0.879 1.00 84.75 168 LEU A N 1
ATOM 1322 C CA . LEU A 1 168 ? -1.040 1.878 -0.606 1.00 84.75 168 LEU A CA 1
ATOM 1323 C C . LEU A 1 168 ? -1.414 2.781 -1.786 1.00 84.75 168 LEU A C 1
ATOM 1325 O O . LEU A 1 168 ? -1.743 3.944 -1.585 1.00 84.75 168 LEU A O 1
ATOM 1329 N N . GLY A 1 169 ? -1.355 2.258 -3.009 1.00 85.06 169 GLY A N 1
ATOM 1330 C CA . GLY A 1 169 ? -1.628 2.995 -4.241 1.00 85.06 169 GLY A CA 1
ATOM 1331 C C . GLY A 1 169 ? -3.117 3.141 -4.553 1.00 85.06 169 GLY A C 1
ATOM 1332 O O . GLY A 1 169 ? -3.987 2.582 -3.877 1.00 85.06 169 GLY A O 1
ATOM 1333 N N . SER A 1 170 ? -3.419 3.884 -5.613 1.00 87.62 170 SER A N 1
ATOM 1334 C CA . SER A 1 170 ? -4.772 4.041 -6.150 1.00 87.62 170 SER A CA 1
ATOM 1335 C C . SER A 1 170 ? -5.080 2.952 -7.187 1.00 87.62 170 SER A C 1
ATOM 1337 O O . SER A 1 170 ? -4.169 2.314 -7.720 1.00 87.62 170 SER A O 1
ATOM 1339 N N . LEU A 1 171 ? -6.363 2.729 -7.491 1.00 88.50 171 LEU A N 1
ATOM 1340 C CA . LEU A 1 171 ? -6.764 1.775 -8.533 1.00 88.50 171 LEU A CA 1
ATOM 1341 C C . LEU A 1 171 ? -6.095 2.060 -9.899 1.00 88.50 171 LEU A C 1
ATOM 1343 O O . LEU A 1 171 ? -5.552 1.113 -10.462 1.00 88.50 171 LEU A O 1
ATOM 1347 N N . PRO A 1 172 ? -6.005 3.316 -10.389 1.00 90.38 172 PRO A N 1
ATOM 1348 C CA . PRO A 1 172 ? -5.303 3.619 -11.641 1.00 90.38 172 PRO A CA 1
ATOM 1349 C C . PRO A 1 172 ? -3.844 3.150 -11.685 1.00 90.38 172 PRO A C 1
ATOM 1351 O O . PRO A 1 172 ? -3.354 2.749 -12.736 1.00 90.38 172 PRO A O 1
ATOM 1354 N N . ILE A 1 173 ? -3.137 3.172 -10.552 1.00 90.12 173 ILE A N 1
ATOM 1355 C CA . ILE A 1 173 ? -1.749 2.694 -10.480 1.00 90.12 173 ILE A CA 1
ATOM 1356 C C . ILE A 1 173 ? -1.703 1.172 -10.544 1.00 90.12 173 ILE A C 1
ATOM 1358 O O . ILE A 1 173 ? -0.845 0.613 -11.220 1.00 90.12 173 ILE A O 1
ATOM 1362 N N . VAL A 1 174 ? -2.629 0.498 -9.858 1.00 91.69 174 VAL A N 1
ATOM 1363 C CA . VAL A 1 174 ? -2.752 -0.962 -9.928 1.00 91.69 174 VAL A CA 1
ATOM 1364 C C . VAL A 1 174 ? -3.034 -1.399 -11.364 1.00 91.69 174 VAL A C 1
ATOM 1366 O O . VAL A 1 174 ? -2.348 -2.282 -11.866 1.00 91.69 174 VAL A O 1
ATOM 1369 N N . GLU A 1 175 ? -3.977 -0.748 -12.045 1.00 92.31 175 GLU A N 1
ATOM 1370 C CA . GLU A 1 175 ? -4.282 -1.003 -13.458 1.00 92.31 175 GLU A CA 1
ATOM 1371 C C . GLU A 1 175 ? -3.060 -0.787 -14.352 1.00 92.31 175 GLU A C 1
ATOM 1373 O O . GLU A 1 175 ? -2.737 -1.638 -15.176 1.00 92.31 175 GLU A O 1
ATOM 1378 N N . LEU A 1 176 ? -2.341 0.318 -14.156 1.00 90.94 176 LEU A N 1
ATOM 1379 C CA . LEU A 1 176 ? -1.126 0.631 -14.900 1.00 90.94 176 LEU A CA 1
ATOM 1380 C C . LEU A 1 176 ? -0.040 -0.437 -14.724 1.00 90.94 176 LEU A C 1
ATOM 1382 O O . LEU A 1 176 ? 0.566 -0.838 -15.713 1.00 90.94 176 LEU A O 1
ATOM 1386 N N . LEU A 1 177 ? 0.187 -0.932 -13.505 1.00 91.50 177 LEU A N 1
ATOM 1387 C CA . LEU A 1 177 ? 1.184 -1.977 -13.252 1.00 91.50 177 LEU A CA 1
ATOM 1388 C C . LEU A 1 177 ? 0.767 -3.322 -13.853 1.00 91.50 177 LEU A C 1
ATOM 1390 O O . LEU A 1 177 ? 1.600 -4.020 -14.424 1.00 91.50 177 LEU A O 1
ATOM 1394 N N . VAL A 1 178 ? -0.518 -3.670 -13.762 1.00 91.94 178 VAL A N 1
ATOM 1395 C CA . VAL A 1 178 ? -1.065 -4.888 -14.379 1.00 91.94 178 VAL A CA 1
ATOM 1396 C C . VAL A 1 178 ? -0.942 -4.830 -15.901 1.00 91.94 178 VAL A C 1
ATOM 1398 O O . VAL A 1 178 ? -0.447 -5.778 -16.505 1.00 91.94 178 VAL A O 1
ATOM 1401 N N . ASN A 1 179 ? -1.319 -3.709 -16.520 1.00 90.00 179 ASN A N 1
ATOM 1402 C CA . ASN A 1 179 ? -1.202 -3.507 -17.967 1.00 90.00 179 ASN A CA 1
ATOM 1403 C C . ASN A 1 179 ? 0.255 -3.529 -18.443 1.00 90.00 179 ASN A C 1
ATOM 1405 O O . ASN A 1 179 ? 0.525 -3.877 -19.588 1.00 90.00 179 ASN A O 1
ATOM 1409 N N . ALA A 1 180 ? 1.192 -3.183 -17.561 1.00 88.31 180 ALA A N 1
ATOM 1410 C CA . ALA A 1 180 ? 2.618 -3.249 -17.831 1.00 88.31 180 ALA A CA 1
ATOM 1411 C C . ALA A 1 180 ? 3.228 -4.649 -17.579 1.00 88.31 180 ALA A C 1
ATOM 1413 O O . ALA A 1 180 ? 4.435 -4.827 -17.712 1.00 88.31 180 ALA A O 1
ATOM 1414 N N . GLY A 1 181 ? 2.414 -5.657 -17.242 1.00 88.69 181 GLY A N 1
ATOM 1415 C CA . GLY A 1 181 ? 2.846 -7.054 -17.123 1.00 88.69 181 GLY A CA 1
ATOM 1416 C C . GLY A 1 181 ? 3.235 -7.498 -15.712 1.00 88.69 181 GLY A C 1
ATOM 1417 O O . GLY A 1 181 ? 3.891 -8.526 -15.560 1.00 88.69 181 GLY A O 1
ATOM 1418 N N . ALA A 1 182 ? 2.849 -6.759 -14.667 1.00 90.81 182 ALA A N 1
ATOM 1419 C CA . ALA A 1 182 ? 3.059 -7.215 -13.296 1.00 90.81 182 ALA A CA 1
ATOM 1420 C C . ALA A 1 182 ? 2.294 -8.523 -13.013 1.00 90.81 182 ALA A C 1
ATOM 1422 O O . ALA A 1 182 ? 1.103 -8.639 -13.308 1.00 90.81 182 ALA A O 1
ATOM 1423 N N . ASP A 1 183 ? 2.962 -9.490 -12.379 1.00 89.25 183 ASP A N 1
ATOM 1424 C CA . ASP A 1 183 ? 2.342 -10.762 -12.006 1.00 89.25 183 ASP A CA 1
ATOM 1425 C C . ASP A 1 183 ? 1.338 -10.574 -10.855 1.00 89.25 183 ASP A C 1
ATOM 1427 O O . ASP A 1 183 ? 1.699 -10.318 -9.702 1.00 89.25 183 ASP A O 1
ATOM 1431 N N . VAL A 1 184 ? 0.053 -10.724 -11.183 1.00 90.19 184 VAL A N 1
ATOM 1432 C CA . VAL A 1 184 ? -1.078 -10.606 -10.250 1.00 90.19 184 VAL A CA 1
ATOM 1433 C C . VAL A 1 184 ? -1.164 -11.750 -9.238 1.00 90.19 184 VAL A C 1
ATOM 1435 O O . VAL A 1 184 ? -1.877 -11.619 -8.242 1.00 90.19 184 VAL A O 1
ATOM 1438 N N . ASN A 1 185 ? -0.456 -12.856 -9.478 1.00 87.75 185 ASN A N 1
ATOM 1439 C CA . ASN A 1 185 ? -0.453 -14.047 -8.633 1.00 87.75 185 ASN A CA 1
ATOM 1440 C C . ASN A 1 185 ? 0.843 -14.215 -7.835 1.00 87.75 185 ASN A C 1
ATOM 1442 O O . ASN A 1 185 ? 0.943 -15.170 -7.062 1.00 87.75 185 ASN A O 1
ATOM 1446 N N . LEU A 1 186 ? 1.810 -13.305 -7.994 1.00 86.19 186 LEU A N 1
ATOM 1447 C CA . LEU A 1 186 ? 3.094 -13.395 -7.312 1.00 86.19 186 LEU A CA 1
ATOM 1448 C C . LEU A 1 186 ? 2.882 -13.505 -5.801 1.00 86.19 186 LEU A C 1
ATOM 1450 O O . LEU A 1 186 ? 2.216 -12.665 -5.202 1.00 86.19 186 LEU A O 1
ATOM 1454 N N . HIS A 1 187 ? 3.455 -14.533 -5.186 1.00 85.94 187 HIS A N 1
ATOM 1455 C CA . HIS A 1 187 ? 3.376 -14.742 -3.747 1.00 85.94 187 HIS A CA 1
ATOM 1456 C C . HIS A 1 187 ? 4.671 -14.296 -3.064 1.00 85.94 187 HIS A C 1
ATOM 1458 O O . HIS A 1 187 ? 5.765 -14.647 -3.498 1.00 85.94 187 HIS A O 1
ATOM 1464 N N . CYS A 1 188 ? 4.540 -13.560 -1.966 1.00 80.81 188 CYS A N 1
ATOM 1465 C CA . CYS A 1 188 ? 5.628 -13.133 -1.099 1.00 80.81 188 CYS A CA 1
ATOM 1466 C C . CYS A 1 188 ? 5.321 -13.536 0.350 1.00 80.81 188 CYS A C 1
ATOM 1468 O O . CYS A 1 188 ? 4.238 -13.247 0.859 1.00 80.81 188 CYS A O 1
ATOM 1470 N N . GLU A 1 189 ? 6.284 -14.160 1.034 1.00 75.31 189 GLU A N 1
ATOM 1471 C CA . GLU A 1 189 ? 6.072 -14.829 2.328 1.00 75.31 189 GLU A CA 1
ATOM 1472 C C . GLU A 1 189 ? 5.475 -13.925 3.426 1.00 75.31 189 GLU A C 1
ATOM 1474 O O . GLU A 1 189 ? 4.672 -14.394 4.230 1.00 75.31 189 GLU A O 1
ATOM 1479 N N . GLY A 1 190 ? 5.782 -12.621 3.451 1.00 71.44 190 GLY A N 1
ATOM 1480 C CA . GLY A 1 190 ? 5.225 -11.702 4.458 1.00 71.44 190 GLY A CA 1
ATOM 1481 C C . GLY A 1 190 ? 4.049 -10.830 3.994 1.00 71.44 190 GLY A C 1
ATOM 1482 O O . GLY A 1 190 ? 3.252 -10.356 4.819 1.00 71.44 190 GLY A O 1
ATOM 1483 N N . CYS A 1 191 ? 3.871 -10.622 2.683 1.00 74.56 191 CYS A N 1
ATOM 1484 C CA . CYS A 1 191 ? 2.768 -9.802 2.157 1.00 74.56 191 CYS A CA 1
ATOM 1485 C C . CYS A 1 191 ? 1.654 -10.568 1.421 1.00 74.56 191 CYS A C 1
ATOM 1487 O O . CYS A 1 191 ? 0.574 -10.005 1.207 1.00 74.56 191 CYS A O 1
ATOM 1489 N N . GLY A 1 192 ? 1.847 -11.865 1.179 1.00 84.62 192 GLY A N 1
ATOM 1490 C CA . GLY A 1 192 ? 0.911 -12.751 0.494 1.00 84.62 192 GLY A CA 1
ATOM 1491 C C . GLY A 1 192 ? 0.915 -12.515 -1.014 1.00 84.62 192 GLY A C 1
ATOM 1492 O O . GLY A 1 192 ? 1.979 -12.458 -1.608 1.00 84.62 192 GLY A O 1
ATOM 1493 N N . THR A 1 193 ? -0.262 -12.420 -1.630 1.00 88.25 193 THR A N 1
ATOM 1494 C CA . THR A 1 193 ? -0.445 -12.030 -3.036 1.00 88.25 193 THR A CA 1
ATOM 1495 C C . THR A 1 193 ? -0.853 -10.553 -3.151 1.00 88.25 193 THR A C 1
ATOM 1497 O O . THR A 1 193 ? -1.267 -9.936 -2.159 1.00 88.25 193 THR A O 1
ATOM 1500 N N . PRO A 1 194 ? -0.849 -9.954 -4.356 1.00 88.25 194 PRO A N 1
ATOM 1501 C CA . PRO A 1 194 ? -1.384 -8.611 -4.561 1.00 88.25 194 PRO A CA 1
ATOM 1502 C C . PRO A 1 194 ? -2.815 -8.432 -4.039 1.00 88.25 194 PRO A C 1
ATOM 1504 O O . PRO A 1 194 ? -3.135 -7.401 -3.449 1.00 88.25 194 PRO A O 1
ATOM 1507 N N . VAL A 1 195 ? -3.674 -9.451 -4.171 1.00 83.75 195 VAL A N 1
ATOM 1508 C CA . VAL A 1 195 ? -5.042 -9.417 -3.625 1.00 83.75 195 VAL A CA 1
ATOM 1509 C C . VAL A 1 195 ? -5.021 -9.315 -2.099 1.00 83.75 195 VAL A C 1
ATOM 1511 O O . VAL A 1 195 ? -5.743 -8.497 -1.529 1.00 83.75 195 VAL A O 1
ATOM 1514 N N . THR A 1 196 ? -4.182 -10.098 -1.411 1.00 80.69 196 THR A N 1
ATOM 1515 C CA . THR A 1 196 ? -4.100 -10.014 0.056 1.00 80.69 196 THR A CA 1
ATOM 1516 C C . THR A 1 196 ? -3.533 -8.673 0.511 1.00 80.69 196 THR A C 1
ATOM 1518 O O . THR A 1 196 ? -3.986 -8.129 1.521 1.00 80.69 196 THR A O 1
ATOM 1521 N N . ALA A 1 197 ? -2.601 -8.092 -0.249 1.00 82.06 197 ALA A N 1
ATOM 1522 C CA . ALA A 1 197 ? -2.107 -6.740 -0.011 1.00 82.06 197 ALA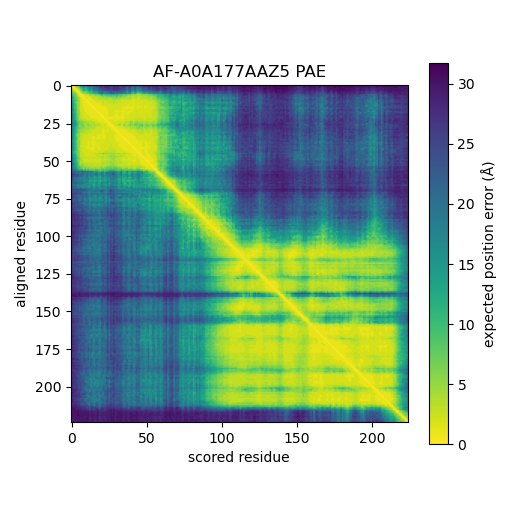 A CA 1
ATOM 1523 C C . ALA A 1 197 ? -3.213 -5.679 -0.195 1.00 82.06 197 ALA A C 1
ATOM 1525 O O . ALA A 1 197 ? -3.339 -4.785 0.645 1.00 82.06 197 ALA A O 1
ATOM 1526 N N . ALA A 1 198 ? -4.078 -5.819 -1.209 1.00 80.81 198 ALA A N 1
ATOM 1527 C CA . ALA A 1 198 ? -5.244 -4.953 -1.406 1.00 80.81 198 ALA A CA 1
ATOM 1528 C C . ALA A 1 198 ? -6.252 -5.036 -0.253 1.00 80.81 198 ALA A C 1
ATOM 1530 O O . ALA A 1 198 ? -6.745 -4.001 0.200 1.00 80.81 198 ALA A O 1
ATOM 1531 N N . CYS A 1 199 ? -6.495 -6.233 0.290 1.00 75.31 199 CYS A N 1
ATOM 1532 C CA . CYS A 1 199 ? -7.336 -6.403 1.477 1.00 75.31 199 CYS A CA 1
ATOM 1533 C C . CYS A 1 199 ? -6.783 -5.635 2.689 1.00 75.31 199 CYS A C 1
ATOM 1535 O O . CYS A 1 199 ? -7.545 -5.011 3.425 1.00 75.31 199 CYS A O 1
ATOM 1537 N N . ARG A 1 200 ? -5.455 -5.625 2.881 1.00 72.50 200 ARG A N 1
ATOM 1538 C CA . ARG A 1 200 ? -4.791 -4.852 3.951 1.00 72.50 200 ARG A CA 1
ATOM 1539 C C . ARG A 1 200 ? -4.862 -3.340 3.718 1.00 72.50 200 ARG A C 1
ATOM 1541 O O . ARG A 1 200 ? -4.859 -2.584 4.683 1.00 72.50 200 ARG A O 1
ATOM 1548 N N . GLY A 1 201 ? -4.933 -2.913 2.457 1.00 71.69 201 GLY A N 1
ATOM 1549 C CA . GLY A 1 201 ? -5.143 -1.521 2.047 1.00 71.69 201 GLY A CA 1
ATOM 1550 C C . GLY A 1 201 ? -6.587 -1.020 2.170 1.00 71.69 201 GLY A C 1
ATOM 1551 O O . GLY A 1 201 ? -6.836 0.153 1.909 1.00 71.69 201 GLY A O 1
ATOM 1552 N N . ALA A 1 202 ? -7.527 -1.896 2.546 1.00 70.19 202 ALA A N 1
ATOM 1553 C CA . ALA A 1 202 ? -8.939 -1.598 2.800 1.00 70.19 202 ALA A CA 1
ATOM 1554 C C . ALA A 1 202 ? -9.714 -0.935 1.641 1.00 70.19 202 ALA A C 1
ATOM 1556 O O . ALA A 1 202 ? -10.753 -0.333 1.878 1.00 70.19 202 ALA A O 1
ATOM 1557 N N . ASN A 1 203 ? -9.264 -1.080 0.391 1.00 72.12 203 ASN A N 1
ATOM 1558 C CA . ASN A 1 203 ? -9.947 -0.519 -0.777 1.00 72.12 203 ASN A CA 1
ATOM 1559 C C . ASN A 1 203 ? -10.634 -1.633 -1.583 1.00 72.12 203 ASN A C 1
ATOM 1561 O O . ASN A 1 203 ? -9.980 -2.460 -2.228 1.00 72.12 203 ASN A O 1
ATOM 1565 N N . SER A 1 204 ? -11.966 -1.642 -1.539 1.00 74.44 204 SER A N 1
ATOM 1566 C CA . SER A 1 204 ? -12.780 -2.705 -2.140 1.00 74.44 204 SER A CA 1
ATOM 1567 C C . SER A 1 204 ? -12.706 -2.769 -3.671 1.00 74.44 204 SER A C 1
ATOM 1569 O O . SER A 1 204 ? -12.809 -3.863 -4.233 1.00 74.44 204 SER A O 1
ATOM 1571 N N . ASP A 1 205 ? -12.455 -1.645 -4.347 1.00 82.00 205 ASP A N 1
ATOM 1572 C CA . ASP A 1 205 ? -12.363 -1.598 -5.808 1.00 82.00 205 ASP A CA 1
ATOM 1573 C C . ASP A 1 205 ? -11.093 -2.298 -6.303 1.00 82.00 205 ASP A C 1
ATOM 1575 O O . ASP A 1 205 ? -11.164 -3.129 -7.209 1.00 82.00 205 ASP A O 1
ATOM 1579 N N . LYS A 1 206 ? -9.948 -2.066 -5.641 1.00 84.75 206 LYS A N 1
ATOM 1580 C CA . LYS A 1 206 ? -8.692 -2.789 -5.922 1.00 84.75 206 LYS A CA 1
ATOM 1581 C C . LYS A 1 206 ? -8.845 -4.296 -5.715 1.00 84.75 206 LYS A C 1
ATOM 1583 O O . LYS A 1 206 ? -8.379 -5.080 -6.539 1.00 84.75 206 LYS A O 1
ATOM 1588 N N . VAL A 1 207 ? -9.518 -4.707 -4.637 1.00 81.25 207 VAL A N 1
ATOM 1589 C CA . VAL A 1 207 ? -9.781 -6.128 -4.351 1.00 81.25 207 VAL A CA 1
ATOM 1590 C C . VAL A 1 207 ? -10.649 -6.744 -5.445 1.00 81.25 207 VAL A C 1
ATOM 1592 O O . VAL A 1 207 ? -10.305 -7.799 -5.972 1.00 81.25 207 VAL A O 1
ATOM 1595 N N . ARG A 1 208 ? -11.748 -6.081 -5.828 1.00 80.94 208 ARG A N 1
ATOM 1596 C CA . ARG A 1 208 ? -12.638 -6.561 -6.892 1.00 80.94 208 ARG A CA 1
ATOM 1597 C C . ARG A 1 208 ? -11.907 -6.667 -8.230 1.00 80.94 208 ARG A C 1
ATOM 1599 O O . ARG A 1 208 ? -12.077 -7.669 -8.918 1.00 80.94 208 ARG A O 1
ATOM 1606 N N . PHE A 1 209 ? -11.105 -5.663 -8.577 1.00 87.94 209 PHE A N 1
ATOM 1607 C CA . PHE A 1 209 ? -10.315 -5.649 -9.804 1.00 87.94 209 PHE A CA 1
ATOM 1608 C C . PHE A 1 209 ? -9.331 -6.823 -9.851 1.00 87.94 209 PHE A C 1
ATOM 1610 O O . PHE A 1 209 ? -9.388 -7.634 -10.772 1.00 87.94 209 PHE A O 1
ATOM 1617 N N . LEU A 1 210 ? -8.492 -6.979 -8.822 1.00 83.38 210 LEU A N 1
ATOM 1618 C CA . LEU A 1 210 ? -7.505 -8.057 -8.779 1.00 83.38 210 LEU A CA 1
ATOM 1619 C C . LEU A 1 210 ? -8.170 -9.444 -8.738 1.00 83.38 210 LEU A C 1
ATOM 1621 O O . LEU A 1 210 ? -7.730 -10.340 -9.449 1.00 83.38 210 LEU A O 1
ATOM 1625 N N . LEU A 1 211 ? -9.269 -9.623 -7.993 1.00 82.50 211 LEU A N 1
ATOM 1626 C CA . LEU A 1 211 ? -10.031 -10.882 -7.990 1.00 82.50 211 LEU A CA 1
ATOM 1627 C C . LEU A 1 211 ? -10.632 -11.219 -9.359 1.00 82.50 211 LEU A C 1
ATOM 1629 O O . LEU A 1 211 ? -10.665 -12.383 -9.752 1.00 82.50 211 LEU A O 1
ATOM 1633 N N . ALA A 1 212 ? -11.113 -10.218 -10.098 1.00 84.00 212 ALA A N 1
ATOM 1634 C CA . ALA A 1 212 ? -11.639 -10.437 -11.441 1.00 84.00 212 ALA A CA 1
ATOM 1635 C C . ALA A 1 212 ? -10.555 -10.944 -12.406 1.00 84.00 212 ALA A C 1
ATOM 1637 O O . ALA A 1 212 ? -10.863 -11.717 -13.313 1.00 84.00 212 ALA A O 1
ATOM 1638 N N . LEU A 1 213 ? -9.298 -10.544 -12.194 1.00 81.19 213 LEU A N 1
ATOM 1639 C CA . LEU A 1 213 ? -8.153 -11.001 -12.978 1.00 81.19 213 LEU A CA 1
ATOM 1640 C C . LEU A 1 213 ? -7.697 -12.407 -12.571 1.00 81.19 213 LEU A C 1
ATOM 1642 O O . LEU A 1 213 ? -7.431 -13.233 -13.443 1.00 81.19 213 LEU A O 1
ATOM 1646 N N . THR A 1 214 ? -7.659 -12.716 -11.272 1.00 69.69 214 THR A N 1
ATOM 1647 C CA . THR A 1 214 ? -7.225 -14.038 -10.788 1.00 69.69 214 THR A CA 1
ATOM 1648 C C . THR A 1 214 ? -8.238 -15.141 -11.104 1.00 69.69 214 THR A C 1
ATOM 1650 O O . THR A 1 214 ? -7.849 -16.235 -11.506 1.00 69.69 214 THR A O 1
ATOM 1653 N N . MET A 1 215 ? -9.541 -14.856 -11.006 1.00 60.31 215 MET A N 1
ATOM 1654 C CA . MET A 1 215 ? -10.612 -15.834 -11.260 1.00 60.31 215 MET A CA 1
ATOM 1655 C C . MET A 1 215 ? -10.846 -16.117 -12.753 1.00 60.31 215 MET A C 1
ATOM 1657 O O . MET A 1 215 ? -11.505 -17.098 -13.092 1.00 60.31 215 MET A O 1
ATOM 1661 N N . ARG A 1 216 ? -10.328 -15.274 -13.659 1.00 56.50 216 ARG A N 1
ATOM 1662 C CA . ARG A 1 216 ? -10.489 -15.432 -15.116 1.00 56.50 216 ARG A CA 1
ATOM 1663 C C . ARG A 1 216 ? -9.383 -16.231 -15.807 1.00 56.50 216 ARG A C 1
ATOM 1665 O O . ARG A 1 216 ? -9.555 -16.534 -16.979 1.00 56.50 216 ARG A O 1
ATOM 1672 N N . GLY A 1 217 ? -8.307 -16.604 -15.111 1.00 45.66 217 GLY A N 1
ATOM 1673 C CA . GLY A 1 217 ? -7.265 -17.497 -15.631 1.00 45.66 217 GLY A CA 1
ATOM 1674 C C . GLY A 1 217 ? -6.499 -16.961 -16.854 1.00 45.66 217 GLY A C 1
ATOM 1675 O O . GLY A 1 217 ? -6.931 -17.106 -17.991 1.00 45.66 217 GLY A O 1
ATOM 1676 N N . GLY A 1 218 ? -5.306 -16.407 -16.630 1.00 44.97 218 GLY A N 1
ATOM 1677 C CA . GLY A 1 218 ? -4.171 -16.497 -17.567 1.00 44.97 218 GLY A CA 1
ATOM 1678 C C . GLY A 1 218 ? -4.195 -15.744 -18.910 1.00 44.97 218 GLY A C 1
ATOM 1679 O O . GLY A 1 218 ? -3.144 -15.678 -19.533 1.00 44.97 218 GLY A O 1
ATOM 1680 N N . ASN A 1 219 ? -5.302 -15.141 -19.358 1.00 41.25 219 ASN A N 1
ATOM 1681 C CA . ASN A 1 219 ? -5.413 -14.585 -20.722 1.00 41.25 219 ASN A CA 1
ATOM 1682 C C . ASN A 1 219 ? -5.687 -13.067 -20.779 1.00 41.25 219 ASN A C 1
ATOM 1684 O O . ASN A 1 219 ? -6.634 -12.630 -21.425 1.00 41.25 219 ASN A O 1
ATOM 1688 N N . TYR A 1 220 ? -4.859 -12.248 -20.124 1.00 43.66 220 TYR A N 1
ATOM 1689 C CA . TYR A 1 220 ? -4.753 -10.808 -20.442 1.00 43.66 220 TYR A CA 1
ATOM 1690 C C . TYR A 1 220 ? -3.338 -10.399 -20.887 1.00 43.66 220 TYR A C 1
ATOM 1692 O O . TYR A 1 220 ? -3.019 -9.217 -20.953 1.00 43.66 220 TYR A O 1
ATOM 1700 N N . LEU A 1 221 ? -2.493 -11.373 -21.247 1.00 42.28 221 LEU A N 1
ATOM 1701 C CA . LEU A 1 221 ? -1.322 -11.110 -22.076 1.00 42.28 221 LEU A CA 1
ATOM 1702 C C . LEU A 1 221 ? -1.785 -11.127 -23.539 1.00 42.28 221 LEU A C 1
ATOM 1704 O O . LEU A 1 221 ? -2.157 -12.176 -24.056 1.00 42.28 221 LEU A O 1
ATOM 1708 N N . HIS A 1 222 ? -1.751 -9.952 -24.168 1.00 43.69 222 HIS A N 1
ATOM 1709 C CA . HIS A 1 222 ? -2.064 -9.648 -25.571 1.00 43.69 222 HIS A CA 1
ATOM 1710 C C . HIS A 1 222 ? -3.520 -9.325 -25.916 1.00 43.69 222 HIS A C 1
ATOM 1712 O O . HIS A 1 222 ? -4.263 -10.166 -26.411 1.00 43.69 222 HIS A O 1
ATOM 1718 N N . THR A 1 223 ? -3.840 -8.032 -25.873 1.00 34.41 223 THR A N 1
ATOM 1719 C CA . THR A 1 223 ? -4.567 -7.403 -26.984 1.00 34.41 223 THR A CA 1
ATOM 1720 C C . THR A 1 223 ? -3.996 -6.012 -27.263 1.00 34.41 223 THR A C 1
ATOM 1722 O O . THR A 1 223 ? -4.269 -5.088 -26.503 1.00 34.41 223 THR A O 1
ATOM 1725 N N . HIS A 1 224 ? -3.255 -5.958 -28.378 1.00 35.19 224 HIS A N 1
ATOM 1726 C CA . HIS A 1 224 ? -2.829 -4.829 -29.224 1.00 35.19 224 HIS A CA 1
ATOM 1727 C C . HIS A 1 224 ? -1.897 -3.754 -28.660 1.00 35.19 224 HIS A C 1
ATOM 1729 O O . HIS A 1 224 ? -2.340 -2.912 -27.856 1.00 35.19 224 HIS A O 1
#

InterPro domains:
  IPR002110 Ankyrin repeat [PF12796] (162-212)
  IPR002110 Ankyrin repeat [PS50088] (157-189)
  IPR036770 Ankyrin repeat-containing domain superfamily [G3DSA:1.25.40.20] (91-222)
  IPR036770 Ankyrin repeat-containing domain superfamily [SSF48403] (130-213)

Solvent-accessible surface area (backbone atoms only — not comparable to full-atom values): 12510 Å² total; per-residue (Å²): 134,86,80,79,83,66,54,53,67,59,51,14,53,52,26,37,52,51,14,51,24,18,67,71,34,58,97,43,72,61,31,73,64,64,15,52,50,30,25,49,53,6,26,74,48,67,29,69,69,31,43,58,48,56,68,69,41,67,73,68,74,78,50,84,78,62,89,84,67,62,90,87,40,72,65,55,64,51,42,67,68,38,70,78,42,61,73,76,56,26,54,54,50,49,51,50,52,52,50,49,54,52,46,54,61,41,18,63,46,51,26,32,34,26,47,91,86,42,78,76,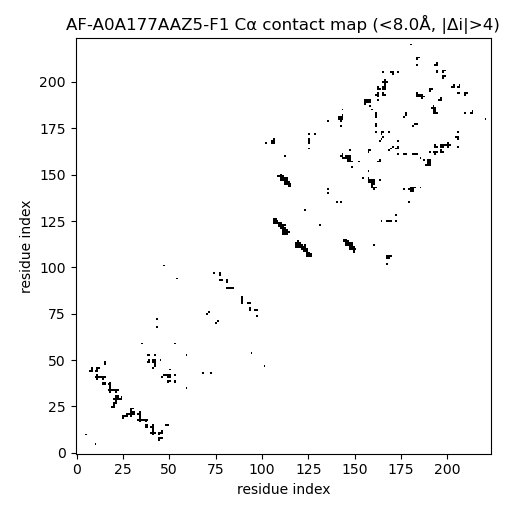47,70,73,41,36,58,73,52,56,67,60,56,51,51,59,60,73,69,50,101,62,70,49,52,57,23,30,39,45,41,92,91,54,63,79,64,53,57,33,34,37,59,27,43,26,33,30,39,35,49,59,72,56,41,50,52,43,48,76,62,59,34,61,70,74,51,75,31,99,62,41,42,29,27,47,54,18,6,59,74,40,70,42,67,66,48,31,52,52,47,47,57,54,65,76,63,58,90,76,83,80,82,83,135

Radius of gyration: 20.12 Å; Cα contacts (8 Å, |Δi|>4): 271; chains: 1; bounding box: 49×38×65 Å

Organism: NCBI:txid655981

Foldseek 3Di:
DDPPPDPLLNQLVVLQVVLVCLCVVPVHDNDNVSSLVSLVSSVQSVNLVSVVVCLPPPVSVVDDDDPPSDPPRPLVVVLVVLVPDDPVVSSVVSVVVVLVVSLVVLQQQFKFKDAPNHTPDGRDGLVCVVVVVVSLVPDPDQQQRIWIGGPPDDPLQIHGPLLSCLQRHDPVVNVVSVLSPHDQCDQRPRSGGSLSSNVNNVDVVSNVVSVVVVVVPDPPPDDD

pLDDT: mean 71.6, std 15.79, range [33.78, 92.56]

Secondary structure (DSSP, 8-state):
-------HHHHHHHHHHHHHHHHHTSSS---HHHHHHHHHHHHHTT-HHHHHHHHH-GGGGSSPPPTTS-TT-HHHHHHHHHTTS-HHHHHHHHHHHHHHHHHHHHHT--EEEEETTEEEEEEE-TT-HHHHHHHHHT----GGGEEEE-TTS-GGG--BHHHHHHHHS-HHHHHHHHHTT--TT--BTTTB-HHHHHHHTT-HHHHHHHHHHHTT-S--S---